Protein AF-A0A562ZN78-F1 (afdb_monomer_lite)

Organism: NCBI:txid2596921

pLDDT: mean 81.87, std 15.03, range [28.58, 97.88]

Structure (mmCIF, N/CA/C/O backbone):
data_AF-A0A562ZN78-F1
#
_entry.id   AF-A0A562ZN78-F1
#
loop_
_atom_site.group_PDB
_atom_site.id
_atom_site.type_symbol
_atom_site.label_atom_id
_atom_site.label_alt_id
_atom_site.label_comp_id
_atom_site.label_asym_id
_atom_site.label_entity_id
_atom_site.label_seq_id
_atom_site.pdbx_PDB_ins_code
_atom_site.Cartn_x
_atom_site.Cartn_y
_atom_site.Cartn_z
_atom_site.occupancy
_atom_site.B_iso_or_equiv
_atom_site.auth_seq_id
_atom_site.auth_comp_id
_atom_site.auth_asym_id
_atom_site.auth_atom_id
_atom_site.pdbx_PDB_model_num
ATOM 1 N N . MET A 1 1 ? 12.767 26.420 3.861 1.00 33.22 1 MET A N 1
ATOM 2 C CA . MET A 1 1 ? 11.725 26.617 4.893 1.00 33.22 1 MET A CA 1
ATOM 3 C C . MET A 1 1 ? 11.850 25.480 5.893 1.00 33.22 1 MET A C 1
ATOM 5 O O . MET A 1 1 ? 11.734 24.337 5.480 1.00 33.22 1 MET A O 1
ATOM 9 N N . LYS A 1 2 ? 12.195 25.764 7.155 1.00 28.58 2 LYS A N 1
ATOM 10 C CA . LYS A 1 2 ? 12.274 24.744 8.213 1.00 28.58 2 LYS A CA 1
ATOM 11 C C . LYS A 1 2 ? 10.850 24.448 8.683 1.00 28.58 2 LYS A C 1
ATOM 13 O O . LYS A 1 2 ? 10.239 25.317 9.297 1.00 28.58 2 LYS A O 1
ATOM 18 N N . ALA A 1 3 ? 10.321 23.274 8.352 1.00 31.14 3 ALA A N 1
ATOM 19 C CA . ALA A 1 3 ? 9.079 22.794 8.938 1.00 31.14 3 ALA A CA 1
ATOM 20 C C . ALA A 1 3 ? 9.343 22.452 10.412 1.00 31.14 3 ALA A C 1
ATOM 22 O O . ALA A 1 3 ? 10.217 21.652 10.743 1.00 31.14 3 ALA A O 1
ATOM 23 N N . THR A 1 4 ? 8.631 23.125 11.306 1.00 34.72 4 THR A N 1
ATOM 24 C CA . THR A 1 4 ? 8.555 22.814 12.731 1.00 34.72 4 THR A CA 1
ATOM 25 C C . THR A 1 4 ? 7.825 21.480 12.890 1.00 34.72 4 THR A C 1
ATOM 27 O O . THR A 1 4 ? 6.599 21.439 12.931 1.00 34.72 4 THR A O 1
ATOM 30 N N . HIS A 1 5 ? 8.573 20.376 12.934 1.00 39.41 5 HIS A N 1
ATOM 31 C CA . HIS A 1 5 ? 8.016 19.046 13.166 1.00 39.41 5 HIS A CA 1
ATOM 32 C C . HIS A 1 5 ? 7.683 18.877 14.649 1.00 39.41 5 HIS A C 1
ATOM 34 O O . HIS A 1 5 ? 8.562 18.754 15.504 1.00 39.41 5 HIS A O 1
ATOM 40 N N . ALA A 1 6 ? 6.389 18.911 14.958 1.00 39.94 6 ALA A N 1
ATOM 41 C CA . ALA A 1 6 ? 5.881 18.538 16.264 1.00 39.94 6 ALA A CA 1
ATOM 42 C C . ALA A 1 6 ? 6.095 17.030 16.450 1.00 39.94 6 ALA A C 1
ATOM 44 O O . ALA A 1 6 ? 5.431 16.219 15.808 1.00 39.94 6 ALA A O 1
ATOM 45 N N . HIS A 1 7 ? 7.025 16.656 17.329 1.00 40.06 7 HIS A N 1
ATOM 46 C CA . HIS A 1 7 ? 7.072 15.312 17.892 1.00 40.06 7 HIS A CA 1
ATOM 47 C C . HIS A 1 7 ? 5.697 15.020 18.505 1.00 40.06 7 HIS A C 1
ATOM 49 O O . HIS A 1 7 ? 5.319 15.617 19.519 1.00 40.06 7 HIS A O 1
ATOM 55 N N . VAL A 1 8 ? 4.935 14.131 17.874 1.00 48.31 8 VAL A N 1
ATOM 56 C CA . VAL A 1 8 ? 3.699 13.591 18.432 1.00 48.31 8 VAL A CA 1
ATOM 57 C C . VAL A 1 8 ? 4.118 12.742 19.633 1.00 48.31 8 VAL A C 1
ATOM 59 O O . VAL A 1 8 ? 4.537 11.601 19.491 1.00 48.31 8 VAL A O 1
ATOM 62 N N . LYS A 1 9 ? 4.129 13.336 20.833 1.00 47.22 9 LYS A N 1
ATOM 63 C CA . LYS A 1 9 ? 4.449 12.610 22.068 1.00 47.22 9 LYS A CA 1
ATOM 64 C C . LYS A 1 9 ? 3.415 11.501 22.252 1.00 47.22 9 LYS A C 1
ATOM 66 O O . LYS A 1 9 ? 2.235 11.798 22.431 1.00 47.22 9 LYS A O 1
ATOM 71 N N . SER A 1 10 ? 3.872 10.250 22.231 1.00 47.06 10 SER A N 1
ATOM 72 C CA . SER A 1 10 ? 3.054 9.077 22.541 1.00 47.06 10 SER A CA 1
ATOM 73 C C . SER A 1 10 ? 2.314 9.271 23.869 1.00 47.06 10 SER A C 1
ATOM 75 O O . SER A 1 10 ? 2.922 9.593 24.896 1.00 47.06 10 SER A O 1
ATOM 77 N N . ILE A 1 11 ? 0.997 9.044 23.864 1.00 51.44 11 ILE A N 1
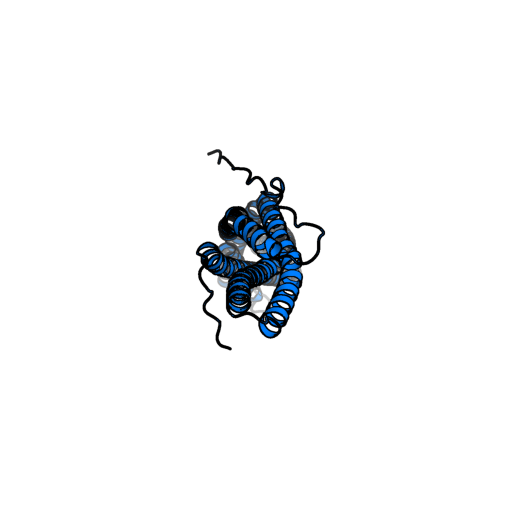ATOM 78 C CA . ILE A 1 11 ? 0.156 9.064 25.074 1.00 51.44 11 ILE A CA 1
ATOM 79 C C . ILE A 1 11 ? 0.471 7.879 26.007 1.00 51.44 11 ILE A C 1
ATOM 81 O O . ILE A 1 11 ? 0.010 7.866 27.146 1.00 51.44 11 ILE A O 1
ATOM 85 N N . SER A 1 12 ? 1.367 6.961 25.618 1.00 47.62 12 SER A N 1
ATOM 86 C CA . SER A 1 12 ? 1.853 5.860 26.472 1.00 47.62 12 SER A CA 1
ATOM 87 C C . SER A 1 12 ? 2.409 6.301 27.840 1.00 47.62 12 SER A C 1
ATOM 89 O O . SER A 1 12 ? 2.592 5.464 28.720 1.00 47.62 12 SER A O 1
ATOM 91 N N . ALA A 1 13 ? 2.661 7.599 28.057 1.00 45.09 13 ALA A N 1
ATOM 92 C CA . ALA A 1 13 ? 3.060 8.157 29.350 1.00 45.09 13 ALA A CA 1
ATOM 93 C C . ALA A 1 13 ? 1.898 8.417 30.341 1.00 45.09 13 ALA A C 1
ATOM 95 O O . ALA A 1 13 ? 2.158 8.611 31.528 1.00 45.09 13 ALA A O 1
ATOM 96 N N . VAL A 1 14 ? 0.630 8.426 29.905 1.00 54.75 14 VAL A N 1
ATOM 97 C CA . VAL A 1 14 ? -0.539 8.628 30.783 1.00 54.75 14 VAL A CA 1
ATOM 98 C C . VAL A 1 14 ? -1.224 7.284 31.012 1.00 54.75 14 VAL A C 1
ATOM 100 O O . VAL A 1 14 ? -1.846 6.738 30.105 1.00 54.75 14 VAL A O 1
ATOM 103 N N . ARG A 1 15 ? -1.106 6.735 32.227 1.00 58.50 15 ARG A N 1
ATOM 104 C CA . ARG A 1 15 ? -1.724 5.444 32.561 1.00 58.50 15 ARG A CA 1
ATOM 105 C C . ARG A 1 15 ? -3.258 5.544 32.560 1.00 58.50 15 ARG A C 1
ATOM 107 O O . ARG A 1 15 ? -3.790 6.504 33.127 1.00 58.50 15 ARG A O 1
ATOM 114 N N . PRO A 1 16 ? -3.969 4.558 31.982 1.00 63.31 16 PRO A N 1
ATOM 115 C CA . PRO A 1 16 ? -5.405 4.425 32.185 1.00 63.31 16 PRO A CA 1
ATOM 116 C C . PRO A 1 16 ? -5.706 4.147 33.668 1.00 63.31 16 PRO A C 1
ATOM 118 O O . PRO A 1 16 ? -4.843 3.620 34.376 1.00 63.31 16 PRO A O 1
ATOM 121 N N . PRO A 1 17 ? -6.921 4.464 34.149 1.00 70.25 17 PRO A N 1
ATOM 122 C CA . PRO A 1 17 ? -7.339 4.085 35.495 1.00 70.25 17 PRO A CA 1
ATOM 123 C C . PRO A 1 17 ? -7.247 2.558 35.693 1.00 70.25 17 PRO A C 1
ATOM 125 O O . PRO A 1 17 ? -7.672 1.774 34.833 1.00 70.25 17 PRO A O 1
ATOM 128 N N . GLU A 1 18 ? -6.646 2.146 36.812 1.00 63.56 18 GLU A N 1
ATOM 129 C CA . GLU A 1 18 ? -6.451 0.740 37.188 1.00 63.56 18 GLU A CA 1
ATOM 130 C C . GLU A 1 18 ? -7.780 0.110 37.637 1.00 63.56 18 GLU A C 1
ATOM 132 O O . GLU A 1 18 ? -8.596 0.764 38.287 1.00 63.56 18 GLU A O 1
ATOM 137 N N . LEU A 1 19 ? -8.003 -1.155 37.266 1.00 56.16 19 LEU A N 1
ATOM 138 C CA . LEU A 1 19 ? -9.159 -1.934 37.722 1.00 56.16 19 LEU A CA 1
ATOM 139 C C . LEU A 1 19 ? -8.839 -2.573 39.088 1.00 56.16 19 LEU A C 1
ATOM 141 O O . LEU A 1 19 ? -7.714 -3.042 39.280 1.00 56.16 19 LEU A O 1
ATOM 145 N N . PRO A 1 20 ? -9.789 -2.630 40.036 1.00 48.38 20 PRO A N 1
ATOM 146 C CA . PRO A 1 20 ? -9.585 -3.280 41.322 1.00 48.38 20 PRO A CA 1
ATOM 147 C C . PRO A 1 20 ? -9.496 -4.803 41.167 1.00 48.38 20 PRO A C 1
ATOM 149 O O . PRO A 1 20 ? -10.229 -5.418 40.399 1.00 48.38 20 PRO A O 1
ATOM 152 N N . ALA A 1 21 ? -8.639 -5.435 41.969 1.00 47.91 21 ALA A N 1
ATOM 153 C CA . ALA A 1 21 ? -8.444 -6.889 41.997 1.00 47.91 21 ALA A CA 1
ATOM 154 C C . ALA A 1 21 ? -9.530 -7.652 42.804 1.00 47.91 21 ALA A C 1
ATOM 156 O O . ALA A 1 21 ? -9.230 -8.651 43.455 1.00 47.91 21 ALA A O 1
ATOM 157 N N . GLY A 1 22 ? -10.776 -7.161 42.826 1.00 50.19 22 GLY A N 1
ATOM 158 C CA . GLY A 1 22 ? -11.863 -7.654 43.689 1.00 50.19 22 GLY A CA 1
ATOM 159 C C . GLY A 1 22 ? -13.030 -8.323 42.940 1.00 50.19 22 GLY A C 1
ATOM 160 O O . GLY A 1 22 ? -13.053 -8.313 41.712 1.00 50.19 22 GLY A O 1
ATOM 161 N N . PRO A 1 23 ? -14.012 -8.912 43.658 1.00 53.22 23 PRO A N 1
ATOM 162 C CA . PRO A 1 23 ? -15.187 -9.539 43.042 1.00 53.22 23 PRO A CA 1
ATOM 163 C C . PRO A 1 23 ? -16.015 -8.532 42.228 1.00 53.22 23 PRO A C 1
ATOM 165 O O . PRO A 1 23 ? -16.083 -7.353 42.583 1.00 53.22 23 PRO A O 1
ATOM 168 N N . LEU A 1 24 ? -16.679 -9.013 41.167 1.00 60.50 24 LEU A N 1
ATOM 169 C CA . LEU A 1 24 ? -17.531 -8.211 40.284 1.00 60.50 24 LEU A CA 1
ATOM 170 C C . LEU A 1 24 ? -18.595 -7.464 41.101 1.00 60.50 24 LEU A C 1
ATOM 172 O O . LEU A 1 24 ? -19.497 -8.043 41.710 1.00 60.50 24 LEU A O 1
ATOM 176 N N . SER A 1 25 ? -18.437 -6.147 41.154 1.00 66.75 25 SER A N 1
ATOM 177 C CA . SER A 1 25 ? -19.198 -5.236 42.003 1.00 66.75 25 SER A CA 1
ATOM 178 C C . SER A 1 25 ? -19.949 -4.229 41.123 1.00 66.75 25 SER A C 1
ATOM 180 O O . SER A 1 25 ? -19.493 -3.928 40.021 1.00 66.75 25 SER A O 1
ATOM 182 N N . PRO A 1 26 ? -21.068 -3.637 41.578 1.00 67.75 26 PRO A N 1
ATOM 183 C CA . PRO A 1 26 ? -21.709 -2.512 40.889 1.00 67.75 26 PRO A CA 1
ATOM 184 C C . PRO A 1 26 ? -20.754 -1.346 40.570 1.00 67.75 26 PRO A C 1
ATOM 186 O O . PRO A 1 26 ? -20.993 -0.608 39.614 1.00 67.75 26 PRO A O 1
ATOM 189 N N . SER A 1 27 ? -19.657 -1.197 41.329 1.00 78.69 27 SER A N 1
ATOM 190 C CA . SER A 1 27 ? -18.591 -0.224 41.051 1.00 78.69 27 SER A CA 1
ATOM 191 C C . SER A 1 27 ? -17.844 -0.513 39.747 1.00 78.69 27 SER A C 1
ATOM 193 O O . SER A 1 27 ? -17.427 0.427 39.074 1.00 78.69 27 SER A O 1
ATOM 195 N N . PHE A 1 28 ? -17.767 -1.781 39.325 1.00 80.25 28 PHE A N 1
ATOM 196 C CA . PHE A 1 28 ? -17.100 -2.189 38.090 1.00 80.25 28 PHE A CA 1
ATOM 197 C C . PHE A 1 28 ? -17.723 -1.527 36.856 1.00 80.25 28 PHE A C 1
ATOM 199 O O . PHE A 1 28 ? -17.000 -1.104 35.961 1.00 80.25 28 PHE A O 1
ATOM 206 N N . VAL A 1 29 ? -19.055 -1.364 36.807 1.00 82.44 29 VAL A N 1
ATOM 207 C CA . VAL A 1 29 ? -19.723 -0.675 35.681 1.00 82.44 29 VAL A CA 1
ATOM 208 C C . VAL A 1 29 ? -19.261 0.779 35.585 1.00 82.44 29 VAL A C 1
ATOM 210 O O . VAL A 1 29 ? -18.997 1.270 34.489 1.00 82.44 29 VAL A O 1
ATOM 213 N N . LEU A 1 30 ? -19.132 1.461 36.727 1.00 83.25 30 LEU A N 1
ATOM 214 C CA . LEU A 1 30 ? -18.683 2.853 36.789 1.00 83.25 30 LEU A CA 1
ATOM 215 C C . LEU A 1 30 ? -17.205 2.984 36.408 1.00 83.25 30 LEU A C 1
ATOM 217 O O . LEU A 1 30 ? -16.834 3.905 35.684 1.00 83.25 30 LEU A O 1
ATOM 221 N N . GLU A 1 31 ? -16.367 2.051 36.849 1.00 84.00 31 GLU A N 1
ATOM 222 C CA . GLU A 1 31 ? -14.935 2.015 36.538 1.00 84.00 31 GLU A CA 1
ATOM 223 C C . GLU A 1 31 ? -14.681 1.673 35.063 1.00 84.00 31 GLU A C 1
ATOM 225 O O . GLU A 1 31 ? -13.904 2.359 34.394 1.00 84.00 31 GLU A O 1
ATOM 230 N N . ALA A 1 32 ? -15.393 0.684 34.514 1.00 84.69 32 ALA A N 1
ATOM 231 C CA . ALA A 1 32 ? -15.370 0.357 33.090 1.00 84.69 32 ALA A CA 1
ATOM 232 C C . ALA A 1 32 ? -15.838 1.551 32.246 1.00 84.69 32 ALA A C 1
ATOM 234 O O . ALA A 1 32 ? -15.204 1.899 31.248 1.00 84.69 32 ALA A O 1
ATOM 235 N N . GLN A 1 33 ? -16.897 2.244 32.677 1.00 86.69 33 GLN A N 1
ATOM 236 C CA . GLN A 1 33 ? -17.364 3.473 32.041 1.00 86.69 33 GLN A CA 1
ATOM 237 C C . GLN A 1 33 ? -16.322 4.602 32.119 1.00 86.69 33 GLN A C 1
ATOM 239 O O . GLN A 1 33 ? -16.117 5.306 31.125 1.00 86.69 33 GLN A O 1
ATOM 244 N N . ALA A 1 34 ? -15.639 4.781 33.253 1.00 85.25 34 ALA A N 1
ATOM 245 C CA . ALA A 1 34 ? -14.576 5.775 33.409 1.00 85.25 34 ALA A CA 1
ATOM 246 C C . ALA A 1 34 ? -13.379 5.469 32.498 1.00 85.25 34 ALA A C 1
ATOM 248 O O . ALA A 1 34 ? -12.856 6.368 31.834 1.00 85.25 34 ALA A O 1
ATOM 249 N N . ARG A 1 35 ? -12.987 4.194 32.402 1.00 85.44 35 ARG A N 1
ATOM 250 C CA . ARG A 1 35 ? -11.910 3.745 31.518 1.00 85.44 35 ARG A CA 1
ATOM 251 C C . ARG A 1 35 ? -12.266 3.934 30.048 1.00 85.44 35 ARG A C 1
ATOM 253 O O . ARG A 1 35 ? -11.473 4.526 29.323 1.00 85.44 35 ARG A O 1
ATOM 260 N N . LEU A 1 36 ? -13.470 3.546 29.627 1.00 85.50 36 LEU A N 1
ATOM 261 C CA . LEU A 1 36 ? -13.972 3.834 28.280 1.00 85.50 36 LEU A CA 1
ATOM 262 C C . LEU A 1 36 ? -13.977 5.332 27.980 1.00 85.50 36 LEU A C 1
ATOM 264 O O . LEU A 1 36 ? -13.505 5.746 26.929 1.00 85.50 36 LEU A O 1
ATOM 268 N N . SER A 1 37 ? -14.449 6.155 28.918 1.00 86.50 37 SER A N 1
ATOM 269 C CA . SER A 1 37 ? -14.470 7.613 28.750 1.00 86.50 37 SER A CA 1
ATOM 270 C C . SER A 1 37 ? -13.060 8.178 28.567 1.00 86.50 37 SER A C 1
ATOM 272 O O . SER A 1 37 ? -12.852 9.060 27.737 1.00 86.50 37 SER A O 1
ATOM 274 N N . TRP A 1 38 ? -12.074 7.642 29.293 1.00 87.44 38 TRP A N 1
ATOM 275 C CA . TRP A 1 38 ? -10.669 8.001 29.111 1.00 87.44 38 TRP A CA 1
ATOM 276 C C . TRP A 1 38 ? -10.139 7.583 27.731 1.00 87.44 38 TRP A C 1
ATOM 278 O O . TRP A 1 38 ? -9.532 8.409 27.047 1.00 87.44 38 TRP A O 1
ATOM 288 N N . MET A 1 39 ? -10.416 6.351 27.283 1.00 86.44 39 MET A N 1
ATOM 289 C CA . MET A 1 39 ? -10.017 5.873 25.951 1.00 86.44 39 MET A CA 1
ATOM 290 C C . MET A 1 39 ? -10.618 6.760 24.850 1.00 86.44 39 MET A C 1
ATOM 292 O O . MET A 1 39 ? -9.897 7.235 23.973 1.00 86.44 39 MET A O 1
ATOM 296 N N . THR A 1 40 ? -11.915 7.070 24.937 1.00 84.88 40 THR A N 1
ATOM 297 C CA . THR A 1 40 ? -12.616 7.947 23.988 1.00 84.88 40 THR A CA 1
ATOM 298 C C . THR A 1 40 ? -12.074 9.377 24.004 1.00 84.88 40 THR A C 1
ATOM 300 O O . THR A 1 40 ? -11.949 9.990 22.950 1.00 84.88 40 THR A O 1
ATOM 303 N N . ALA A 1 41 ? -11.719 9.918 25.173 1.00 84.19 41 ALA A N 1
ATOM 304 C CA . ALA A 1 41 ? -11.260 11.302 25.297 1.00 84.19 41 ALA A CA 1
ATOM 305 C C . ALA A 1 41 ? -9.769 11.505 24.983 1.00 84.19 41 ALA A C 1
ATOM 307 O O . ALA A 1 41 ? -9.361 12.627 24.675 1.00 84.19 41 ALA A O 1
ATOM 308 N N . LYS A 1 42 ? -8.934 10.467 25.123 1.00 85.12 42 LYS A N 1
ATOM 309 C CA . LYS A 1 42 ? -7.469 10.575 24.999 1.00 85.12 42 LYS A CA 1
ATOM 310 C C . LYS A 1 42 ? -6.900 9.720 23.876 1.00 85.12 42 LYS A C 1
ATOM 312 O O . LYS A 1 42 ? -6.172 10.252 23.044 1.00 85.12 42 LYS A O 1
ATOM 317 N N . GLN A 1 43 ? -7.246 8.437 23.825 1.00 84.50 43 GLN A N 1
ATOM 318 C CA . GLN A 1 43 ? -6.663 7.502 22.859 1.00 84.50 43 GLN A CA 1
ATOM 319 C C . GLN A 1 43 ? -7.259 7.651 21.462 1.00 84.50 43 GLN A C 1
ATOM 321 O O . GLN A 1 43 ? -6.513 7.744 20.494 1.00 84.50 43 GLN A O 1
ATOM 326 N N . LEU A 1 44 ? -8.589 7.733 21.334 1.00 87.44 44 LEU A N 1
ATOM 327 C CA . LEU A 1 44 ? -9.225 7.844 20.014 1.00 87.44 44 LEU A CA 1
ATOM 328 C C . LEU A 1 44 ? -8.817 9.109 19.238 1.00 87.44 44 LEU A C 1
ATOM 330 O O . LEU A 1 44 ? -8.511 8.983 18.051 1.00 87.44 44 LEU A O 1
ATOM 334 N N . PRO A 1 45 ? -8.729 10.305 19.856 1.00 88.81 45 PRO A N 1
ATOM 335 C CA . PRO A 1 45 ? -8.247 11.496 19.160 1.00 88.81 45 PRO A CA 1
ATOM 336 C C . PRO A 1 45 ? -6.786 11.368 18.721 1.00 88.81 45 PRO A C 1
ATOM 338 O O . PRO A 1 45 ? -6.425 11.824 17.641 1.00 88.81 45 PRO A O 1
ATOM 341 N N . HIS A 1 46 ? -5.944 10.723 19.528 1.00 88.88 46 HIS A N 1
ATOM 342 C CA . HIS A 1 46 ? -4.550 10.476 19.168 1.00 88.88 46 HIS A CA 1
ATOM 343 C C . HIS A 1 46 ? -4.426 9.493 18.004 1.00 88.88 46 HIS A C 1
ATOM 345 O O . HIS A 1 46 ? -3.686 9.738 17.055 1.00 88.88 46 HIS A O 1
ATOM 351 N N . LEU A 1 47 ? -5.218 8.422 18.026 1.00 89.44 47 LEU A N 1
ATOM 352 C CA . LEU A 1 47 ? -5.295 7.459 16.936 1.00 89.44 47 LEU A CA 1
ATOM 353 C C . LEU A 1 47 ? -5.789 8.114 15.634 1.00 89.44 47 LEU A C 1
ATOM 355 O O . LEU A 1 47 ? -5.267 7.815 14.561 1.00 89.44 47 LEU A O 1
ATOM 359 N N . ALA A 1 48 ? -6.733 9.058 15.726 1.00 89.75 48 ALA A N 1
ATOM 360 C CA . ALA A 1 48 ? -7.179 9.865 14.591 1.00 89.75 48 ALA A CA 1
ATOM 361 C C . ALA A 1 48 ? -6.058 10.758 14.029 1.00 89.75 48 ALA A C 1
ATOM 363 O O . ALA A 1 48 ? -5.887 10.811 12.812 1.00 89.75 48 ALA A O 1
ATOM 364 N N . GLN A 1 49 ? -5.257 11.389 14.894 1.00 90.94 49 GLN A N 1
ATOM 365 C CA . GLN A 1 49 ? -4.091 12.182 14.479 1.00 90.94 49 GLN A CA 1
ATOM 366 C C . GLN A 1 49 ? -3.029 11.323 13.781 1.00 90.94 49 GLN A C 1
ATOM 368 O O . GLN A 1 49 ? -2.513 11.710 12.734 1.00 90.94 49 GLN A O 1
ATOM 373 N N . LEU A 1 50 ? -2.716 10.145 14.331 1.00 90.62 50 LEU A N 1
ATOM 374 C CA . LEU A 1 50 ? -1.756 9.212 13.731 1.00 90.62 50 LEU A CA 1
ATOM 375 C C . LEU A 1 50 ? -2.240 8.716 12.361 1.00 90.62 50 LEU A C 1
ATOM 377 O O . LEU A 1 50 ? -1.461 8.689 11.409 1.00 90.62 50 LEU A O 1
ATOM 381 N N . ARG A 1 51 ? -3.536 8.404 12.230 1.00 91.62 51 ARG A N 1
ATOM 382 C CA . ARG A 1 51 ? -4.175 8.062 10.950 1.00 91.62 51 ARG A CA 1
ATOM 383 C C . ARG A 1 51 ? -4.026 9.189 9.923 1.00 91.62 51 ARG A C 1
ATOM 385 O O . ARG A 1 51 ? -3.606 8.925 8.803 1.00 91.62 51 ARG A O 1
ATOM 392 N N . GLU A 1 52 ? -4.339 10.431 10.289 1.00 89.88 52 GLU A N 1
ATOM 393 C CA . GLU A 1 52 ? -4.207 11.588 9.386 1.00 89.88 52 GLU A CA 1
ATOM 394 C C . GLU A 1 52 ? -2.759 11.814 8.947 1.00 89.88 52 GLU A C 1
ATOM 396 O O . GLU A 1 52 ? -2.495 12.048 7.767 1.00 89.88 52 GLU A O 1
ATOM 401 N N . ALA A 1 53 ? -1.809 11.682 9.875 1.00 88.00 53 ALA A N 1
ATOM 402 C CA . ALA A 1 53 ? -0.390 11.761 9.560 1.00 88.00 53 ALA A CA 1
ATOM 403 C C . ALA A 1 53 ? 0.040 10.651 8.581 1.00 88.00 53 ALA A C 1
ATOM 405 O O . ALA A 1 53 ? 0.796 10.915 7.643 1.00 88.00 53 ALA A O 1
ATOM 406 N N . MET A 1 54 ? -0.467 9.422 8.748 1.00 86.12 54 MET A N 1
ATOM 407 C CA . MET A 1 54 ? -0.240 8.329 7.798 1.00 86.12 54 MET A CA 1
ATOM 408 C C . MET A 1 54 ? -0.854 8.613 6.422 1.00 86.12 54 MET A C 1
ATOM 410 O O . MET A 1 54 ? -0.186 8.396 5.413 1.00 86.12 54 MET A O 1
ATOM 414 N N . GLU A 1 55 ? -2.087 9.125 6.358 1.00 84.62 55 GLU A N 1
ATOM 415 C CA . GLU A 1 55 ? -2.753 9.476 5.094 1.00 84.62 55 GLU A CA 1
ATOM 416 C C . GLU A 1 55 ? -1.945 10.523 4.320 1.00 84.62 55 GLU A C 1
ATOM 418 O O . GLU A 1 55 ? -1.611 10.306 3.152 1.00 84.62 55 GLU A O 1
ATOM 423 N N . GLN A 1 56 ? -1.534 11.605 4.987 1.00 82.69 56 GLN A N 1
ATOM 424 C CA . GLN A 1 56 ? -0.714 12.661 4.384 1.00 82.69 56 GLN A CA 1
ATOM 425 C C . GLN A 1 56 ? 0.616 12.125 3.842 1.00 82.69 56 GLN A C 1
ATOM 427 O O . GLN A 1 56 ? 1.037 12.489 2.743 1.00 82.69 56 GLN A O 1
ATOM 432 N N . ARG A 1 57 ? 1.269 11.227 4.587 1.00 77.75 57 ARG A N 1
ATOM 433 C CA . ARG A 1 57 ? 2.556 10.637 4.190 1.00 77.75 57 ARG A CA 1
ATOM 434 C C . ARG A 1 57 ? 2.416 9.615 3.068 1.00 77.75 57 ARG A C 1
ATOM 436 O O . ARG A 1 57 ? 3.277 9.565 2.196 1.00 77.75 57 ARG A O 1
ATOM 443 N N . SER A 1 58 ? 1.319 8.861 3.037 1.00 72.38 58 SER A N 1
ATOM 444 C CA . SER A 1 58 ? 1.020 7.932 1.941 1.00 72.38 58 SER A CA 1
ATOM 445 C C . SER A 1 58 ? 0.764 8.659 0.614 1.00 72.38 58 SER A C 1
ATOM 447 O O . SER A 1 58 ? 1.206 8.194 -0.434 1.00 72.38 58 SER A O 1
ATOM 449 N N . ALA A 1 59 ? 0.142 9.844 0.653 1.00 66.50 59 ALA A N 1
ATOM 450 C CA . ALA A 1 59 ? -0.149 10.652 -0.533 1.00 66.50 59 ALA A CA 1
ATOM 451 C C . ALA A 1 59 ? 1.106 11.258 -1.194 1.00 66.50 59 ALA A C 1
ATOM 453 O O . ALA A 1 59 ? 1.079 11.615 -2.375 1.00 66.50 59 ALA A O 1
ATOM 454 N N . ALA A 1 60 ? 2.212 11.366 -0.451 1.00 65.50 60 ALA A N 1
ATOM 455 C CA . ALA A 1 60 ? 3.478 11.886 -0.963 1.00 65.50 60 ALA A CA 1
ATOM 456 C C . ALA A 1 60 ? 4.193 10.906 -1.915 1.00 65.50 60 ALA A C 1
ATOM 458 O O . ALA A 1 60 ? 5.088 11.309 -2.659 1.00 65.50 60 ALA A O 1
ATOM 459 N N . TRP A 1 61 ? 3.814 9.625 -1.919 1.00 66.06 61 TRP A N 1
ATOM 460 C CA . TRP A 1 61 ? 4.442 8.595 -2.746 1.00 66.06 61 TRP A CA 1
ATOM 461 C C . TRP A 1 61 ? 3.679 8.419 -4.066 1.00 66.06 61 TRP A C 1
ATOM 463 O O . TRP A 1 61 ? 2.868 7.510 -4.215 1.00 66.06 61 TRP A O 1
ATOM 473 N N . GLN A 1 62 ? 3.932 9.282 -5.053 1.00 68.25 62 GLN A N 1
ATOM 474 C CA . GLN A 1 62 ? 3.272 9.200 -6.364 1.00 68.25 62 GLN A CA 1
ATOM 475 C C . GLN A 1 62 ? 4.096 8.380 -7.369 1.00 68.25 62 GLN A C 1
ATOM 477 O O . GLN A 1 62 ? 4.954 8.911 -8.069 1.00 68.25 62 GLN A O 1
ATOM 482 N N . GLY A 1 63 ? 3.804 7.078 -7.468 1.00 83.81 63 GLY A N 1
ATOM 483 C CA . GLY A 1 63 ? 4.452 6.155 -8.417 1.00 83.81 63 GLY A CA 1
ATOM 484 C C . GLY A 1 63 ? 4.014 6.296 -9.885 1.00 83.81 63 GLY A C 1
ATOM 485 O O . GLY A 1 63 ? 4.670 5.751 -10.764 1.00 83.81 63 GLY A O 1
ATOM 486 N N . ALA A 1 64 ? 2.951 7.054 -10.178 1.00 88.81 64 ALA A N 1
ATOM 487 C CA . ALA A 1 64 ? 2.332 7.092 -11.510 1.00 88.81 64 ALA A CA 1
ATOM 488 C C . ALA A 1 64 ? 3.248 7.647 -12.617 1.00 88.81 64 ALA A C 1
ATOM 490 O O . ALA A 1 64 ? 3.203 7.195 -13.758 1.00 88.81 64 ALA A O 1
ATOM 491 N N . ALA A 1 65 ? 4.086 8.635 -12.293 1.00 91.00 65 ALA A N 1
ATOM 492 C CA . ALA A 1 65 ? 5.043 9.180 -13.255 1.00 91.00 65 ALA A CA 1
ATOM 493 C C . ALA A 1 65 ? 6.152 8.168 -13.587 1.00 91.00 65 ALA A C 1
ATOM 495 O O . ALA A 1 65 ? 6.525 8.034 -14.750 1.00 91.00 65 ALA A O 1
ATOM 496 N N . LEU A 1 66 ? 6.624 7.423 -12.581 1.00 93.94 66 LEU A N 1
ATOM 497 C CA . LEU A 1 66 ? 7.602 6.353 -12.760 1.00 93.94 66 LEU A CA 1
ATOM 498 C C . LEU A 1 66 ? 7.014 5.198 -13.579 1.00 93.94 66 LEU A C 1
ATOM 500 O O . LEU A 1 66 ? 7.643 4.753 -14.530 1.00 93.94 66 LEU A O 1
ATOM 504 N N . GLU A 1 67 ? 5.800 4.752 -13.252 1.00 95.19 67 GLU A N 1
ATOM 505 C CA . GLU A 1 67 ? 5.076 3.717 -14.002 1.00 95.19 67 GLU A CA 1
ATOM 506 C C . GLU A 1 67 ? 4.932 4.088 -15.486 1.00 95.19 67 GLU A C 1
ATOM 508 O O . GLU A 1 67 ? 5.216 3.272 -16.367 1.00 95.19 67 GLU A O 1
ATOM 513 N N . ARG A 1 68 ? 4.555 5.343 -15.773 1.00 95.75 68 ARG A N 1
ATOM 514 C CA . ARG A 1 68 ? 4.472 5.858 -17.144 1.00 95.75 68 ARG A CA 1
ATOM 515 C C . ARG A 1 68 ? 5.835 5.848 -17.832 1.00 95.75 68 ARG A C 1
ATOM 517 O O . ARG A 1 68 ? 5.935 5.303 -18.923 1.00 95.75 68 ARG A O 1
ATOM 524 N N . ALA A 1 69 ? 6.876 6.381 -17.191 1.00 96.44 69 ALA A N 1
ATOM 525 C CA . ALA A 1 69 ? 8.221 6.405 -17.766 1.00 96.44 69 ALA A CA 1
ATOM 526 C C . ALA A 1 69 ? 8.744 4.992 -18.084 1.00 96.44 69 ALA A C 1
ATOM 528 O O . ALA A 1 69 ? 9.279 4.761 -19.167 1.00 96.44 69 ALA A O 1
ATOM 529 N N . LEU A 1 70 ? 8.528 4.029 -17.180 1.00 97.50 70 LEU A N 1
ATOM 530 C CA . LEU A 1 70 ? 8.881 2.623 -17.391 1.00 97.50 70 LEU A CA 1
ATOM 531 C C . LEU A 1 70 ? 8.107 2.002 -18.562 1.00 97.50 70 LEU A C 1
ATOM 533 O O . LEU A 1 70 ? 8.697 1.303 -19.385 1.00 97.50 70 LEU A O 1
ATOM 537 N N . SER A 1 71 ? 6.803 2.272 -18.654 1.00 97.75 71 SER A N 1
ATOM 538 C CA . SER A 1 71 ? 5.937 1.756 -19.723 1.00 97.75 71 SER A CA 1
ATOM 539 C C . SER A 1 71 ? 6.315 2.325 -21.090 1.00 97.75 71 SER A C 1
ATOM 541 O O . SER A 1 71 ? 6.451 1.573 -22.057 1.00 97.75 71 SER A O 1
ATOM 543 N N . ASP A 1 72 ? 6.552 3.636 -21.162 1.00 97.62 72 ASP A N 1
ATOM 544 C CA . ASP A 1 72 ? 6.996 4.322 -22.376 1.00 97.62 72 ASP A CA 1
ATOM 545 C C . ASP A 1 72 ? 8.361 3.786 -22.827 1.00 97.62 72 ASP A C 1
ATOM 547 O O . ASP A 1 72 ? 8.582 3.526 -24.012 1.00 97.62 72 ASP A O 1
ATOM 551 N N . HIS A 1 73 ? 9.267 3.536 -21.878 1.00 97.38 73 HIS A N 1
ATOM 552 C CA . HIS A 1 73 ? 10.566 2.950 -22.172 1.00 97.38 73 HIS A CA 1
ATOM 553 C C . HIS A 1 73 ? 10.459 1.505 -22.670 1.00 97.38 73 HIS A C 1
ATOM 555 O O . HIS A 1 73 ? 11.093 1.152 -23.668 1.00 97.38 73 HIS A O 1
ATOM 561 N N . LEU A 1 74 ? 9.617 0.677 -22.049 1.00 97.88 74 LEU A N 1
ATOM 562 C CA . LEU A 1 74 ? 9.371 -0.688 -22.511 1.00 97.88 74 LEU A CA 1
ATOM 563 C C . LEU A 1 74 ? 8.824 -0.698 -23.945 1.00 97.88 74 LEU A C 1
ATOM 565 O O . LEU A 1 74 ? 9.289 -1.484 -24.775 1.00 97.88 74 LEU A O 1
ATOM 569 N N . ALA A 1 75 ? 7.887 0.203 -24.253 1.00 97.44 75 ALA A N 1
ATOM 570 C CA . ALA A 1 75 ? 7.330 0.363 -25.591 1.00 97.44 75 ALA A CA 1
ATOM 571 C C . ALA A 1 75 ? 8.395 0.811 -26.607 1.00 97.44 75 ALA A C 1
ATOM 573 O O . ALA A 1 75 ? 8.496 0.222 -27.685 1.00 97.44 75 ALA A O 1
ATOM 574 N N . ALA A 1 76 ? 9.234 1.790 -26.255 1.00 96.25 76 ALA A N 1
ATOM 575 C CA . ALA A 1 76 ? 10.323 2.263 -27.110 1.00 96.25 76 ALA A CA 1
ATOM 576 C C . ALA A 1 76 ? 11.335 1.150 -27.430 1.00 96.25 76 ALA A C 1
ATOM 578 O O . ALA A 1 76 ? 11.719 0.967 -28.585 1.00 96.25 76 ALA A O 1
ATOM 579 N N . VAL A 1 77 ? 11.725 0.358 -26.428 1.00 95.56 77 VAL A N 1
ATOM 580 C CA . VAL A 1 77 ? 12.642 -0.777 -26.605 1.00 95.56 77 VAL A CA 1
ATOM 581 C C . VAL A 1 77 ? 11.994 -1.892 -27.435 1.00 95.56 77 VAL A C 1
ATOM 583 O O . VAL A 1 77 ? 12.654 -2.495 -28.284 1.00 95.56 77 VAL A O 1
ATOM 586 N N . ALA A 1 78 ? 10.698 -2.157 -27.243 1.00 94.12 78 ALA A N 1
ATOM 587 C CA . ALA A 1 78 ? 9.952 -3.129 -28.042 1.00 94.12 78 ALA A CA 1
ATOM 588 C C . ALA A 1 78 ? 9.825 -2.713 -29.518 1.00 94.12 78 ALA A C 1
ATOM 590 O O . ALA A 1 78 ? 9.831 -3.575 -30.400 1.00 94.12 78 ALA A O 1
ATOM 591 N N . ALA A 1 79 ? 9.754 -1.408 -29.779 1.00 94.25 79 ALA A N 1
ATOM 592 C CA . ALA A 1 79 ? 9.647 -0.833 -31.113 1.00 94.25 79 ALA A CA 1
ATOM 593 C C . ALA A 1 79 ? 10.971 -0.814 -31.898 1.00 94.25 79 ALA A C 1
ATOM 595 O O . ALA A 1 79 ? 10.950 -0.471 -33.079 1.00 94.25 79 ALA A O 1
ATOM 596 N N . LEU A 1 80 ? 12.108 -1.181 -31.288 1.00 92.62 80 LEU A N 1
ATOM 597 C CA . LEU A 1 80 ? 13.383 -1.293 -32.001 1.00 92.62 80 LEU A CA 1
ATOM 598 C C . LEU A 1 80 ? 13.298 -2.360 -33.097 1.00 92.62 80 LEU A C 1
ATOM 600 O O . LEU A 1 80 ? 13.011 -3.530 -32.831 1.00 92.62 80 LEU A O 1
ATOM 604 N N . ARG A 1 81 ? 13.616 -1.969 -34.327 1.00 90.06 81 ARG A N 1
ATOM 605 C CA . ARG A 1 81 ? 13.567 -2.832 -35.510 1.00 90.06 81 ARG A CA 1
ATOM 606 C C . ARG A 1 81 ? 14.972 -3.122 -36.016 1.00 90.06 81 ARG A C 1
ATOM 608 O O . ARG A 1 81 ? 15.461 -2.468 -36.932 1.00 90.06 81 ARG A O 1
ATOM 615 N N . PHE A 1 82 ? 15.633 -4.101 -35.399 1.00 86.69 82 PHE A N 1
ATOM 616 C CA . PHE A 1 82 ? 16.983 -4.524 -35.795 1.00 86.69 82 PHE A CA 1
ATOM 617 C C . PHE A 1 82 ? 17.028 -5.071 -37.226 1.00 86.69 82 PHE A C 1
ATOM 619 O O . PHE A 1 82 ? 18.070 -5.011 -37.866 1.00 86.69 82 PHE A O 1
ATOM 626 N N . GLU A 1 83 ? 15.905 -5.558 -37.759 1.00 84.06 83 GLU A N 1
ATOM 627 C CA . GLU A 1 83 ? 15.805 -6.013 -39.144 1.00 8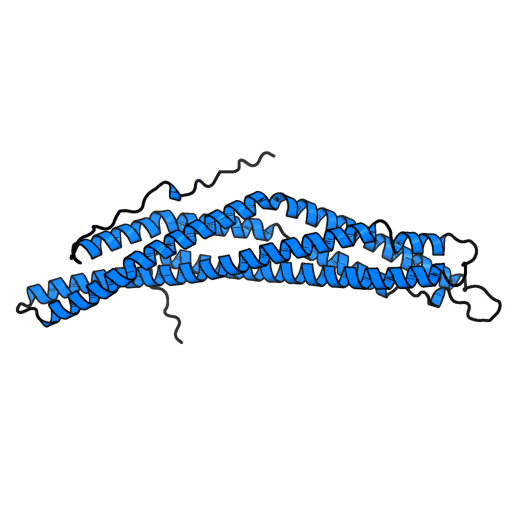4.06 83 GLU A CA 1
ATOM 628 C C . GLU A 1 83 ? 16.037 -4.900 -40.177 1.00 84.06 83 GLU A C 1
ATOM 630 O O . GLU A 1 83 ? 16.412 -5.201 -41.305 1.00 84.06 83 GLU A O 1
ATOM 635 N N . LEU A 1 84 ? 15.881 -3.626 -39.792 1.00 82.06 84 LEU A N 1
ATOM 636 C CA . LEU A 1 84 ? 16.214 -2.476 -40.644 1.00 82.06 84 LEU A CA 1
ATOM 637 C C . LEU A 1 84 ? 17.715 -2.375 -40.941 1.00 82.06 84 LEU A C 1
ATOM 639 O O . LEU A 1 84 ? 18.115 -1.716 -41.893 1.00 82.06 84 LEU A O 1
ATOM 643 N N . LEU A 1 85 ? 18.540 -3.035 -40.129 1.00 78.00 85 LEU A N 1
ATOM 644 C CA . LEU A 1 85 ? 19.993 -3.066 -40.264 1.00 78.00 85 LEU A CA 1
ATOM 645 C C . LEU A 1 85 ? 20.481 -4.292 -41.047 1.00 78.00 85 LEU A C 1
ATOM 647 O O . LEU A 1 85 ? 21.684 -4.519 -41.163 1.00 78.00 85 LEU A O 1
ATOM 651 N N . ILE A 1 86 ? 19.559 -5.113 -41.559 1.00 75.25 86 ILE A N 1
ATOM 652 C CA . ILE A 1 86 ? 19.875 -6.307 -42.337 1.00 75.25 86 ILE A CA 1
ATOM 653 C C . ILE A 1 86 ? 19.747 -5.980 -43.825 1.00 75.25 86 ILE A C 1
ATOM 655 O O . ILE A 1 86 ? 18.712 -5.521 -44.303 1.00 75.25 86 ILE A O 1
ATOM 659 N N . SER A 1 87 ? 20.805 -6.272 -44.572 1.00 66.06 87 SER A N 1
ATOM 660 C CA . SER A 1 87 ? 20.867 -6.124 -46.021 1.00 66.06 87 SER A CA 1
ATOM 661 C C . SER A 1 87 ? 19.779 -6.919 -46.760 1.00 66.06 87 SER A C 1
ATOM 663 O O . SER A 1 87 ? 19.712 -8.141 -46.601 1.00 66.06 87 SER A O 1
ATOM 665 N N . PRO A 1 88 ? 18.996 -6.299 -47.666 1.00 58.03 88 PRO A N 1
ATOM 666 C CA . PRO A 1 88 ? 17.992 -7.004 -48.470 1.00 58.03 88 PRO A CA 1
ATOM 667 C C . PRO A 1 88 ? 18.583 -7.886 -49.594 1.00 58.03 88 PRO A C 1
ATOM 669 O O . PRO A 1 88 ? 17.836 -8.468 -50.379 1.00 58.03 88 PRO A O 1
ATOM 672 N N . GLY A 1 89 ? 19.912 -8.020 -49.694 1.00 57.59 89 GLY A N 1
ATOM 673 C CA . GLY A 1 89 ? 20.583 -8.870 -50.681 1.00 57.59 89 GLY A CA 1
ATOM 674 C C . GLY A 1 89 ? 22.044 -9.164 -50.330 1.00 57.59 89 GLY A C 1
ATOM 675 O O . GLY A 1 89 ? 22.672 -8.426 -49.579 1.00 57.59 89 GLY A O 1
ATOM 676 N N . LEU A 1 90 ? 22.601 -10.233 -50.915 1.00 49.34 90 LEU A N 1
ATOM 677 C CA . LEU A 1 90 ? 23.909 -10.837 -50.585 1.00 49.34 90 LEU A CA 1
ATOM 678 C C . LEU A 1 90 ? 25.152 -9.920 -50.718 1.00 49.34 90 LEU A C 1
ATOM 680 O O . LEU A 1 90 ? 26.257 -10.394 -50.462 1.00 49.34 90 LEU A O 1
ATOM 684 N N . ARG A 1 91 ? 25.025 -8.651 -51.144 1.00 52.72 91 ARG A N 1
ATOM 685 C CA . ARG A 1 91 ? 26.172 -7.745 -51.398 1.00 52.72 91 ARG A CA 1
ATOM 686 C C . ARG A 1 91 ? 25.949 -6.242 -51.154 1.00 52.72 91 ARG A C 1
ATOM 688 O O . ARG A 1 91 ? 26.879 -5.480 -51.388 1.00 52.72 91 ARG A O 1
ATOM 695 N N . ALA A 1 92 ? 24.770 -5.794 -50.730 1.00 59.56 92 ALA A N 1
ATOM 696 C CA . ALA A 1 92 ? 24.518 -4.371 -50.458 1.00 59.56 92 ALA A CA 1
ATOM 697 C C . ALA A 1 92 ? 24.371 -4.163 -48.951 1.00 59.56 92 ALA A C 1
ATOM 699 O O . ALA A 1 92 ? 23.836 -5.051 -48.307 1.00 59.56 92 ALA A O 1
ATOM 700 N N . GLY A 1 93 ? 24.837 -3.050 -48.382 1.00 63.84 93 GLY A N 1
ATOM 701 C CA . GLY A 1 93 ? 24.560 -2.691 -46.982 1.00 63.84 93 GLY A CA 1
ATOM 702 C C . GLY A 1 93 ? 23.069 -2.403 -46.724 1.00 63.84 93 GLY A C 1
ATOM 703 O O . GLY A 1 93 ? 22.247 -2.568 -47.635 1.00 63.84 93 GLY A O 1
ATOM 704 N N . PRO A 1 94 ? 22.698 -1.982 -45.502 1.00 69.12 94 PRO A N 1
ATOM 705 C CA . PRO A 1 94 ? 21.366 -1.448 -45.225 1.00 69.12 94 PRO A CA 1
ATOM 706 C C . PRO A 1 94 ? 21.061 -0.249 -46.140 1.00 69.12 94 PRO A C 1
ATOM 708 O O . PRO A 1 94 ? 21.970 0.412 -46.640 1.00 69.12 94 PRO A O 1
ATOM 711 N N . LEU A 1 95 ? 19.781 0.038 -46.389 1.00 78.62 95 LEU A N 1
ATOM 712 C CA . LEU A 1 95 ? 19.402 1.244 -47.133 1.00 78.62 95 LEU A CA 1
ATOM 713 C C . LEU A 1 95 ? 19.531 2.474 -46.220 1.00 78.62 95 LEU A C 1
ATOM 715 O O . LEU A 1 95 ? 19.050 2.434 -45.090 1.00 78.62 95 LEU A O 1
ATOM 719 N N . ASP A 1 96 ? 20.036 3.601 -46.734 1.00 80.56 96 ASP A N 1
ATOM 720 C CA . ASP A 1 96 ? 20.197 4.856 -45.968 1.00 80.56 96 ASP A CA 1
ATOM 721 C C . ASP A 1 96 ? 18.919 5.291 -45.225 1.00 80.56 96 ASP A C 1
ATOM 723 O O . ASP A 1 96 ? 18.960 5.803 -44.105 1.00 80.56 96 ASP A O 1
ATOM 727 N N . ARG A 1 97 ? 17.749 5.061 -45.838 1.00 83.94 97 ARG A N 1
ATOM 728 C CA . ARG A 1 97 ? 16.441 5.360 -45.231 1.00 83.94 97 ARG A CA 1
ATOM 729 C C . ARG A 1 97 ? 16.147 4.502 -43.994 1.00 83.94 97 ARG A C 1
ATOM 731 O O . ARG A 1 97 ? 15.518 4.987 -43.056 1.00 83.94 97 ARG A O 1
ATOM 738 N N . ASP A 1 98 ? 16.581 3.244 -44.005 1.00 84.94 98 ASP A N 1
ATOM 739 C CA . ASP A 1 98 ? 16.328 2.266 -42.948 1.00 84.94 98 ASP A CA 1
ATOM 740 C C . ASP A 1 98 ? 17.305 2.504 -41.786 1.00 84.94 98 ASP A C 1
ATOM 742 O O . ASP A 1 98 ? 16.898 2.471 -40.623 1.00 84.94 98 ASP A O 1
ATOM 746 N N . GLU A 1 99 ? 18.548 2.898 -42.088 1.00 82.75 99 GLU A N 1
ATOM 747 C CA . GLU A 1 99 ? 19.499 3.390 -41.086 1.00 82.75 99 GLU A CA 1
ATOM 748 C C . GLU A 1 99 ? 19.015 4.682 -40.419 1.00 82.75 99 GLU A C 1
ATOM 750 O O . GLU A 1 99 ? 19.060 4.804 -39.193 1.00 82.75 99 GLU A O 1
ATOM 755 N N . ALA A 1 100 ? 18.505 5.642 -41.197 1.00 85.69 100 ALA A N 1
ATOM 756 C CA . ALA A 1 100 ? 17.933 6.874 -40.658 1.00 85.69 100 ALA A CA 1
ATOM 757 C C . ALA A 1 100 ? 16.720 6.589 -39.753 1.00 85.69 100 ALA A C 1
ATOM 759 O O . ALA A 1 100 ? 16.615 7.155 -38.662 1.00 85.69 100 ALA A O 1
ATOM 760 N N . ALA A 1 101 ? 15.836 5.671 -40.159 1.00 87.56 101 ALA A N 1
ATOM 761 C CA . ALA A 1 101 ? 14.706 5.234 -39.345 1.00 87.56 101 ALA A CA 1
ATOM 762 C C . ALA A 1 101 ? 15.155 4.543 -38.045 1.00 87.56 101 ALA A C 1
ATOM 764 O O . ALA A 1 101 ? 14.600 4.821 -36.980 1.00 87.56 101 ALA A O 1
ATOM 765 N N . PHE A 1 102 ? 16.181 3.689 -38.100 1.00 88.50 102 PHE A N 1
ATOM 766 C CA . PHE A 1 102 ? 16.741 3.050 -36.910 1.00 88.50 102 PHE A CA 1
ATOM 767 C C . PHE A 1 102 ? 17.387 4.073 -35.963 1.00 88.50 102 PHE A C 1
ATOM 769 O O . PHE A 1 102 ? 17.124 4.043 -34.763 1.00 88.50 102 PHE A O 1
ATOM 776 N N . ARG A 1 103 ? 18.156 5.044 -36.479 1.00 88.62 103 ARG A N 1
ATOM 777 C CA . ARG A 1 103 ? 18.733 6.139 -35.671 1.00 88.62 103 ARG A CA 1
ATOM 778 C C . ARG A 1 103 ? 17.660 6.941 -34.929 1.00 88.62 103 ARG A C 1
ATOM 780 O O . ARG A 1 103 ? 17.859 7.275 -33.762 1.00 88.62 103 ARG A O 1
ATOM 787 N N . LEU A 1 104 ? 16.512 7.200 -35.561 1.00 91.50 104 LEU A N 1
ATOM 788 C CA . LEU A 1 104 ? 15.369 7.836 -34.896 1.00 91.50 104 LEU A CA 1
ATOM 789 C C . LEU A 1 104 ? 14.818 6.973 -33.750 1.00 91.50 104 LEU A C 1
ATOM 791 O O . LEU A 1 104 ? 14.565 7.499 -32.669 1.00 91.50 104 LEU A O 1
ATOM 795 N N . GLN A 1 105 ? 14.685 5.656 -33.939 1.00 93.25 105 GLN A N 1
ATOM 796 C CA . GLN A 1 105 ? 14.261 4.746 -32.863 1.00 93.25 105 GLN A CA 1
ATOM 797 C C . GLN A 1 105 ? 15.264 4.736 -31.699 1.00 93.25 105 GLN A C 1
ATOM 799 O O . GLN A 1 105 ? 14.855 4.786 -30.540 1.00 93.25 105 GLN A O 1
ATOM 804 N N . VAL A 1 106 ? 16.572 4.745 -31.986 1.00 91.81 106 VAL A N 1
ATOM 805 C CA . VAL A 1 106 ? 17.611 4.853 -30.947 1.00 91.81 106 VAL A CA 1
ATOM 806 C C . VAL A 1 106 ? 17.503 6.176 -30.184 1.00 91.81 106 VAL A C 1
ATOM 808 O O . VAL A 1 106 ? 17.630 6.179 -28.960 1.00 91.81 106 VAL A O 1
ATOM 811 N N . ALA A 1 107 ? 17.221 7.291 -30.864 1.00 92.06 107 ALA A N 1
ATOM 812 C CA . ALA A 1 107 ? 17.014 8.583 -30.206 1.00 92.06 107 ALA A CA 1
ATOM 813 C C . ALA A 1 107 ? 15.809 8.561 -29.247 1.00 92.06 107 ALA A C 1
ATOM 815 O O . ALA A 1 107 ? 15.908 9.071 -28.129 1.00 92.06 107 ALA A O 1
ATOM 816 N N . VAL A 1 108 ? 14.705 7.912 -29.639 1.00 94.94 108 VAL A N 1
ATOM 817 C CA . VAL A 1 108 ? 13.536 7.708 -28.764 1.00 94.94 108 VAL A CA 1
ATOM 818 C C . VAL A 1 108 ? 13.914 6.872 -27.539 1.00 94.94 108 VAL A C 1
ATOM 820 O O . VAL A 1 108 ? 13.630 7.282 -26.416 1.00 94.94 108 VAL A O 1
ATOM 823 N N . VAL A 1 109 ? 14.621 5.751 -27.723 1.00 94.38 109 VAL A N 1
ATOM 824 C CA . VAL A 1 109 ? 15.096 4.913 -26.605 1.00 94.38 109 VAL A CA 1
ATOM 825 C C . VAL A 1 109 ? 16.026 5.692 -25.670 1.00 94.38 109 VAL A C 1
ATOM 827 O O . VAL A 1 109 ? 15.910 5.556 -24.453 1.00 94.38 109 VAL A O 1
ATOM 830 N N . SER A 1 110 ? 16.902 6.552 -26.204 1.00 92.62 110 SER A N 1
ATOM 831 C CA . SER A 1 110 ? 17.755 7.439 -25.396 1.00 92.62 110 SER A CA 1
ATOM 832 C C . SER A 1 110 ? 16.925 8.377 -24.522 1.00 92.62 110 SER A C 1
ATOM 834 O O . SER A 1 110 ? 17.154 8.452 -23.317 1.00 92.62 110 SER A O 1
ATOM 836 N N . SER A 1 111 ? 15.923 9.042 -25.102 1.00 94.12 111 SER A N 1
ATOM 837 C CA . SER A 1 111 ? 15.041 9.949 -24.360 1.00 94.12 111 SER A CA 1
ATOM 838 C C . SER A 1 111 ? 14.245 9.221 -23.270 1.00 94.12 111 SER A C 1
ATOM 840 O O . SER A 1 111 ? 14.194 9.676 -22.125 1.00 94.12 111 SER A O 1
ATOM 842 N N . CYS A 1 112 ? 13.687 8.047 -23.581 1.00 95.62 112 CYS A N 1
ATOM 843 C CA . CYS A 1 112 ? 12.986 7.223 -22.599 1.00 95.62 112 CYS A CA 1
ATOM 844 C C . CYS A 1 112 ? 13.918 6.717 -21.488 1.00 95.62 112 CYS A C 1
ATOM 846 O O . CYS A 1 112 ? 13.505 6.651 -20.329 1.00 95.62 112 CYS A O 1
ATOM 848 N N . THR A 1 113 ? 15.176 6.397 -21.813 1.00 94.19 113 THR A N 1
ATOM 849 C CA . THR A 1 113 ? 16.193 5.992 -20.829 1.00 94.19 113 THR A CA 1
ATOM 850 C C . THR A 1 113 ? 16.469 7.119 -19.836 1.00 94.19 113 THR A C 1
ATOM 852 O O . THR A 1 113 ? 16.440 6.890 -18.627 1.00 94.19 113 THR A O 1
ATOM 855 N N . GLU A 1 114 ? 16.673 8.342 -20.327 1.00 92.69 114 GLU A N 1
ATOM 856 C CA . GLU A 1 114 ? 16.900 9.528 -19.493 1.00 92.69 114 GLU A CA 1
ATOM 857 C C . GLU A 1 114 ? 15.696 9.841 -18.599 1.00 92.69 114 GLU A C 1
ATOM 859 O O . GLU A 1 114 ? 15.859 10.070 -17.398 1.00 92.69 114 GLU A O 1
ATOM 864 N N . SER A 1 115 ? 14.481 9.782 -19.156 1.00 94.00 115 SER A N 1
ATOM 865 C CA . SER A 1 115 ? 13.244 9.974 -18.392 1.00 94.00 115 SER A CA 1
ATOM 866 C C . SER A 1 115 ? 13.073 8.906 -17.306 1.00 94.00 115 SER A C 1
ATOM 868 O O . SER A 1 115 ? 12.853 9.242 -16.143 1.00 94.00 115 SER A O 1
ATOM 870 N N . THR A 1 116 ? 13.264 7.628 -17.648 1.00 95.44 116 THR A N 1
ATOM 871 C CA . THR A 1 116 ? 13.180 6.513 -16.690 1.00 95.44 116 THR A CA 1
ATOM 872 C C . THR A 1 116 ? 14.200 6.666 -15.569 1.00 95.44 116 THR A C 1
ATOM 874 O O . THR A 1 116 ? 13.878 6.449 -14.400 1.00 95.44 116 THR A O 1
ATOM 877 N N . TRP A 1 117 ? 15.430 7.059 -15.903 1.00 93.44 117 TRP A N 1
ATOM 878 C CA . TRP A 1 117 ? 16.489 7.290 -14.928 1.00 93.44 117 TRP A CA 1
ATOM 879 C C . TRP A 1 117 ? 16.143 8.434 -13.969 1.00 93.44 117 TRP A C 1
ATOM 881 O O . TRP A 1 117 ? 16.249 8.267 -12.751 1.00 93.44 117 TRP A O 1
ATOM 891 N N . ALA A 1 118 ? 15.689 9.573 -14.500 1.00 92.50 118 ALA A N 1
ATOM 892 C CA . ALA A 1 118 ? 15.284 10.725 -13.700 1.00 92.50 118 ALA A CA 1
ATOM 893 C C . ALA A 1 118 ? 14.150 10.368 -12.728 1.00 92.50 118 ALA A C 1
ATOM 895 O O . ALA A 1 118 ? 14.242 10.661 -11.534 1.00 92.50 118 ALA A O 1
ATOM 896 N N . GLU A 1 119 ? 13.122 9.671 -13.213 1.00 93.44 119 GLU A N 1
ATOM 897 C CA . GLU A 1 119 ? 11.989 9.246 -12.391 1.00 93.44 119 GLU A CA 1
ATOM 898 C C . GLU A 1 119 ? 12.374 8.185 -11.358 1.00 93.44 119 GLU A C 1
ATOM 900 O O . GLU A 1 119 ? 11.948 8.258 -10.205 1.00 93.44 119 GLU A O 1
ATOM 905 N N . THR A 1 120 ? 13.246 7.242 -11.723 1.00 92.12 120 THR A N 1
ATOM 906 C CA . THR A 1 120 ? 13.778 6.237 -10.792 1.00 92.12 120 THR A CA 1
ATOM 907 C C . THR A 1 120 ? 14.554 6.903 -9.661 1.00 92.12 120 THR A C 1
ATOM 909 O O . THR A 1 120 ? 14.353 6.583 -8.488 1.00 92.12 120 THR A O 1
ATOM 912 N N . LYS A 1 121 ? 15.421 7.865 -9.991 1.00 90.31 121 LYS A N 1
ATOM 913 C CA . LYS A 1 121 ? 16.206 8.601 -9.000 1.00 90.31 121 LYS A CA 1
ATOM 914 C C . LYS A 1 121 ? 15.301 9.404 -8.067 1.00 90.31 121 LYS A C 1
ATOM 916 O O . LYS A 1 121 ? 15.434 9.284 -6.852 1.00 90.31 121 LYS A O 1
ATOM 921 N N . ARG A 1 122 ? 14.339 10.142 -8.630 1.00 88.75 122 ARG A N 1
ATOM 922 C CA . ARG A 1 122 ? 13.339 10.904 -7.871 1.00 88.75 122 ARG A CA 1
ATOM 923 C C . ARG A 1 122 ? 12.563 10.006 -6.911 1.00 88.75 122 ARG A C 1
ATOM 925 O O . ARG A 1 122 ? 12.427 10.334 -5.736 1.00 88.75 122 ARG A O 1
ATOM 932 N N . PHE A 1 123 ? 12.109 8.847 -7.386 1.00 88.25 123 PHE A N 1
ATOM 933 C CA . PHE A 1 123 ? 11.407 7.870 -6.558 1.00 88.25 123 PHE A CA 1
ATOM 934 C C . PHE A 1 123 ? 12.278 7.372 -5.396 1.00 88.25 123 PHE A C 1
ATOM 936 O O . PHE A 1 123 ? 11.834 7.359 -4.247 1.00 88.25 123 PHE A O 1
ATOM 943 N N . LEU A 1 124 ? 13.535 7.007 -5.668 1.00 87.00 124 LEU A N 1
ATOM 944 C CA . LEU A 1 124 ? 14.465 6.536 -4.642 1.00 87.00 124 LEU A CA 1
ATOM 945 C C . LEU A 1 124 ? 14.786 7.625 -3.603 1.00 87.00 124 LEU A C 1
ATOM 947 O O . LEU A 1 124 ? 14.801 7.323 -2.410 1.00 87.00 124 LEU A O 1
ATOM 951 N N . GLU A 1 125 ? 14.972 8.878 -4.022 1.00 84.19 125 GLU A N 1
ATOM 952 C CA . GLU A 1 125 ? 15.202 10.030 -3.134 1.00 84.19 125 GLU A CA 1
ATOM 953 C C . GLU A 1 125 ? 13.985 10.314 -2.233 1.00 84.19 125 GLU A C 1
ATOM 955 O O . GLU A 1 125 ? 14.126 10.466 -1.016 1.00 84.19 125 GLU A O 1
ATOM 960 N N . CYS A 1 126 ? 12.770 10.303 -2.791 1.00 78.00 126 CYS A N 1
ATOM 961 C CA . CYS A 1 126 ? 11.538 10.451 -2.012 1.00 78.00 126 CYS A CA 1
ATOM 962 C C . CYS A 1 126 ? 11.341 9.292 -1.024 1.00 78.00 126 CYS A C 1
ATOM 964 O O . CYS A 1 126 ? 10.948 9.519 0.120 1.00 78.00 126 CYS A O 1
ATOM 966 N N . SER A 1 127 ? 11.685 8.063 -1.421 1.00 68.38 127 SER A N 1
ATOM 967 C CA . SER A 1 127 ? 11.611 6.886 -0.546 1.00 68.38 127 SER A CA 1
ATOM 968 C C . SER A 1 127 ? 12.649 6.889 0.587 1.00 68.38 127 SER A C 1
ATOM 970 O O . SER A 1 127 ? 12.494 6.153 1.556 1.00 68.38 127 SER A O 1
ATOM 972 N N . GLY A 1 128 ? 13.693 7.722 0.496 1.00 59.53 128 GLY A N 1
ATOM 973 C CA . GLY A 1 128 ? 14.718 7.885 1.532 1.00 59.53 128 GLY A CA 1
ATOM 974 C C . GLY A 1 128 ? 14.238 8.618 2.790 1.00 59.53 128 GLY A C 1
ATOM 975 O O . GLY A 1 128 ? 14.887 8.524 3.822 1.00 59.53 128 GLY A O 1
ATOM 976 N N . HIS A 1 129 ? 13.078 9.282 2.744 1.00 61.91 129 HIS A N 1
ATOM 977 C CA . HIS A 1 129 ? 12.450 9.948 3.897 1.00 61.91 129 HIS A CA 1
ATOM 978 C C . HIS A 1 129 ? 11.542 8.986 4.704 1.00 61.91 129 HIS A C 1
ATOM 980 O O . HIS A 1 129 ? 10.575 9.403 5.341 1.00 61.91 129 HIS A O 1
ATOM 986 N N . SER A 1 130 ? 11.821 7.678 4.630 1.00 63.38 130 SER A N 1
ATOM 987 C CA . SER A 1 130 ? 10.992 6.584 5.162 1.00 63.38 130 SER A CA 1
ATOM 988 C C . SER A 1 130 ? 10.970 6.493 6.690 1.00 63.38 130 SER A C 1
ATOM 990 O O . SER A 1 130 ? 10.030 5.907 7.229 1.00 63.38 130 SER A O 1
ATOM 992 N N . ASP A 1 131 ? 11.974 7.028 7.383 1.00 67.19 131 ASP A N 1
ATOM 993 C CA . ASP A 1 131 ? 12.152 6.783 8.820 1.00 67.19 131 ASP A CA 1
ATOM 994 C C . ASP A 1 131 ? 11.017 7.400 9.639 1.00 67.19 131 ASP A C 1
ATOM 996 O O . ASP A 1 131 ? 10.397 6.725 10.458 1.00 67.19 131 ASP A O 1
ATOM 1000 N N . GLU A 1 132 ? 10.619 8.634 9.323 1.00 71.31 132 GLU A N 1
ATOM 1001 C CA . GLU A 1 132 ? 9.515 9.261 10.044 1.00 71.31 132 GLU A CA 1
ATOM 1002 C C . GLU A 1 132 ? 8.191 8.515 9.814 1.00 71.31 132 GLU A C 1
ATOM 1004 O O . GLU A 1 132 ? 7.387 8.369 10.738 1.00 71.31 132 GLU A O 1
ATOM 1009 N N . ALA A 1 133 ? 7.935 8.058 8.582 1.00 74.62 133 ALA A N 1
ATOM 1010 C CA . ALA A 1 133 ? 6.721 7.316 8.247 1.00 74.62 133 ALA A CA 1
ATOM 1011 C C . ALA A 1 133 ? 6.664 5.969 8.986 1.00 74.62 133 ALA A C 1
ATOM 1013 O O . ALA A 1 133 ? 5.588 5.574 9.440 1.00 74.62 133 ALA A O 1
ATOM 1014 N N . ALA A 1 134 ? 7.813 5.310 9.152 1.00 78.94 134 ALA A N 1
ATOM 1015 C CA . ALA A 1 134 ? 7.946 4.090 9.937 1.00 78.94 134 ALA A CA 1
ATOM 1016 C C . ALA A 1 134 ? 7.700 4.334 11.436 1.00 78.94 134 ALA A C 1
ATOM 1018 O O . ALA A 1 134 ? 7.019 3.525 12.072 1.00 78.94 134 ALA A O 1
ATOM 1019 N N . ASP A 1 135 ? 8.169 5.459 11.981 1.00 84.56 135 ASP A N 1
ATOM 1020 C CA . ASP A 1 135 ? 7.909 5.844 13.373 1.00 84.56 135 ASP A CA 1
ATOM 1021 C C . ASP A 1 135 ? 6.413 6.072 13.615 1.00 84.56 135 ASP A C 1
ATOM 1023 O O . ASP A 1 135 ? 5.823 5.463 14.504 1.00 84.56 135 ASP A O 1
ATOM 1027 N N . THR A 1 136 ? 5.751 6.866 12.766 1.00 86.31 136 THR A N 1
ATOM 1028 C CA . THR A 1 136 ? 4.300 7.107 12.884 1.00 86.31 136 THR A CA 1
ATOM 1029 C C . THR A 1 136 ? 3.482 5.836 12.701 1.00 86.31 136 THR A C 1
ATOM 1031 O O . THR A 1 136 ? 2.490 5.642 13.403 1.00 86.31 136 THR A O 1
ATOM 1034 N N . PHE A 1 137 ? 3.890 4.949 11.791 1.00 87.69 137 PHE A N 1
ATOM 1035 C CA . PHE A 1 137 ? 3.258 3.642 11.661 1.00 87.69 137 PHE A CA 1
ATOM 1036 C C . PHE A 1 137 ? 3.437 2.812 12.939 1.00 87.69 137 PHE A C 1
ATOM 1038 O O . PHE A 1 137 ? 2.476 2.225 13.427 1.00 87.69 137 PHE A O 1
ATOM 1045 N N . SER A 1 138 ? 4.635 2.799 13.524 1.00 88.44 138 SER A N 1
ATOM 1046 C CA . SER A 1 138 ? 4.915 2.076 14.769 1.00 88.44 138 SER A CA 1
ATOM 1047 C C . SER A 1 138 ? 4.087 2.609 15.939 1.00 88.44 138 SER A C 1
ATOM 1049 O O . SER A 1 138 ? 3.462 1.816 16.647 1.00 88.44 138 SER A O 1
ATOM 1051 N N . ASP A 1 139 ? 4.003 3.931 16.094 1.00 90.50 139 ASP A N 1
ATOM 1052 C CA . ASP A 1 139 ? 3.160 4.587 17.097 1.00 90.50 139 ASP A CA 1
ATOM 1053 C C . ASP A 1 139 ? 1.682 4.228 16.909 1.00 90.50 139 ASP A C 1
ATOM 1055 O O . ASP A 1 139 ? 0.998 3.864 17.869 1.00 90.50 139 ASP A O 1
ATOM 1059 N N . PHE A 1 140 ? 1.197 4.241 15.664 1.00 90.38 140 PHE A N 1
ATOM 1060 C CA . PHE A 1 140 ? -0.162 3.820 15.332 1.00 90.38 140 PHE A CA 1
ATOM 1061 C C . PHE A 1 140 ? -0.428 2.369 15.762 1.00 90.38 140 PHE A C 1
ATOM 1063 O O . PHE A 1 140 ? -1.439 2.088 16.408 1.00 90.38 140 PHE A O 1
ATOM 1070 N N . ILE A 1 141 ? 0.495 1.442 15.480 1.00 90.38 141 ILE A N 1
ATOM 1071 C CA . ILE A 1 141 ? 0.370 0.038 15.900 1.00 90.38 141 ILE A CA 1
ATOM 1072 C C . ILE A 1 141 ? 0.341 -0.107 17.419 1.00 90.38 141 ILE A C 1
ATOM 1074 O O . ILE A 1 141 ? -0.439 -0.908 17.946 1.00 90.38 141 ILE A O 1
ATOM 1078 N N . LEU A 1 142 ? 1.193 0.629 18.130 1.00 90.88 142 LEU A N 1
ATOM 1079 C CA . LEU A 1 142 ? 1.214 0.600 19.589 1.00 90.88 142 LEU A CA 1
ATOM 1080 C C . LEU A 1 142 ? -0.114 1.088 20.168 1.00 90.88 142 LEU A C 1
ATOM 1082 O O . LEU A 1 142 ? -0.643 0.447 21.079 1.00 90.88 142 LEU A O 1
ATOM 1086 N N . GLU A 1 143 ? -0.692 2.145 19.601 1.00 89.38 143 GLU A N 1
ATOM 1087 C CA . GLU A 1 143 ? -1.966 2.688 20.065 1.00 89.38 143 GLU A CA 1
ATOM 1088 C C . GLU A 1 143 ? -3.140 1.739 19.769 1.00 89.38 143 GLU A C 1
ATOM 1090 O O . GLU A 1 143 ? -3.927 1.439 20.668 1.00 89.38 143 GLU A O 1
ATOM 1095 N N . VAL A 1 144 ? -3.215 1.157 18.564 1.00 88.69 144 VAL A N 1
ATOM 1096 C CA . VAL A 1 144 ? -4.229 0.133 18.228 1.00 88.69 144 VAL A CA 1
ATOM 1097 C C . VAL A 1 144 ? -4.142 -1.065 19.179 1.00 88.69 144 VAL A C 1
ATOM 1099 O O . VAL A 1 144 ? -5.163 -1.540 19.682 1.00 88.69 144 VAL A O 1
ATOM 1102 N N . ARG A 1 145 ? -2.928 -1.542 19.482 1.00 88.81 145 ARG A N 1
ATOM 1103 C CA . ARG A 1 145 ? -2.714 -2.638 20.442 1.00 88.81 145 ARG A CA 1
ATOM 1104 C C . ARG A 1 145 ? -3.076 -2.244 21.871 1.00 88.81 145 ARG A C 1
ATOM 1106 O O . ARG A 1 145 ? -3.521 -3.094 22.637 1.00 88.81 145 ARG A O 1
ATOM 1113 N N . SER A 1 146 ? -2.879 -0.985 22.252 1.00 87.62 146 SER A N 1
ATOM 1114 C CA . SER A 1 146 ? -3.305 -0.471 23.556 1.00 87.62 146 SER A CA 1
ATOM 1115 C C . SER A 1 146 ? -4.830 -0.538 23.695 1.00 87.62 146 SER A C 1
ATOM 1117 O O . SER A 1 146 ? -5.336 -1.093 24.673 1.00 87.62 146 SER A O 1
ATOM 1119 N N . VAL A 1 147 ? -5.563 -0.096 22.664 1.00 86.12 147 VAL A N 1
ATOM 1120 C CA . VAL A 1 147 ? -7.029 -0.221 22.594 1.00 86.12 147 VAL A CA 1
ATOM 1121 C C . VAL A 1 147 ? -7.460 -1.688 22.658 1.00 86.12 147 VAL A C 1
ATOM 1123 O O . VAL A 1 147 ? -8.344 -2.029 23.443 1.00 86.12 147 VAL A O 1
ATOM 1126 N N . GLN A 1 148 ? -6.794 -2.571 21.906 1.00 87.75 148 GLN A N 1
ATOM 1127 C CA . GLN A 1 148 ? -7.053 -4.014 21.929 1.00 87.75 148 GLN A CA 1
ATOM 1128 C C . GLN A 1 148 ? -6.957 -4.602 23.339 1.00 87.75 148 GLN A C 1
ATOM 1130 O O . GLN A 1 148 ? -7.848 -5.336 23.759 1.00 87.75 148 GLN A O 1
ATOM 1135 N N . ARG A 1 149 ? -5.878 -4.288 24.070 1.00 88.44 149 ARG A N 1
ATOM 1136 C CA . ARG A 1 149 ? -5.681 -4.778 25.442 1.00 88.44 149 ARG A CA 1
ATOM 1137 C C . ARG A 1 149 ? -6.777 -4.267 26.366 1.00 88.44 149 ARG A C 1
ATOM 1139 O O . ARG A 1 149 ? -7.352 -5.061 27.098 1.00 88.44 149 ARG A O 1
ATOM 1146 N N . GLY A 1 150 ? -7.123 -2.981 26.274 1.00 85.88 150 GLY A N 1
ATOM 1147 C CA . GLY A 1 150 ? -8.222 -2.405 27.051 1.00 85.88 150 GLY A CA 1
ATOM 1148 C C . GLY A 1 150 ? -9.557 -3.116 26.808 1.00 85.88 150 GLY A C 1
ATOM 1149 O O . GLY A 1 150 ? -10.265 -3.433 27.760 1.00 85.88 150 GLY A O 1
ATOM 1150 N N . VAL A 1 151 ? -9.873 -3.433 25.548 1.00 87.44 151 VAL A N 1
ATOM 1151 C CA . VAL A 1 151 ? -11.082 -4.193 25.193 1.00 87.44 151 VAL A CA 1
ATOM 1152 C C . VAL A 1 151 ? -11.016 -5.629 25.719 1.00 87.44 151 VAL A C 1
ATOM 1154 O O . VAL A 1 151 ? -11.983 -6.099 26.313 1.00 87.44 151 VAL A O 1
ATOM 1157 N N . ALA A 1 152 ? -9.887 -6.318 25.539 1.00 87.44 152 ALA A N 1
ATOM 1158 C CA . ALA A 1 152 ? -9.707 -7.704 25.974 1.00 87.44 152 ALA A CA 1
ATOM 1159 C C . ALA A 1 152 ? -9.753 -7.866 27.503 1.00 87.44 152 ALA A C 1
ATOM 1161 O O . ALA A 1 152 ? -10.215 -8.893 27.992 1.00 87.44 152 ALA A O 1
ATOM 1162 N N . GLU A 1 153 ? -9.306 -6.858 28.256 1.00 88.19 153 GLU A N 1
ATOM 1163 C CA . GLU A 1 153 ? -9.393 -6.834 29.719 1.00 88.19 153 GLU A CA 1
ATOM 1164 C C . GLU A 1 153 ? -10.838 -6.640 30.207 1.00 88.19 153 GLU A C 1
ATOM 1166 O O . GLU A 1 153 ? -11.263 -7.315 31.144 1.00 88.19 153 GLU A O 1
ATOM 1171 N N . LEU A 1 154 ? -11.595 -5.730 29.582 1.00 87.75 154 LEU A N 1
ATOM 1172 C CA . LEU A 1 154 ? -12.922 -5.318 30.056 1.00 87.75 154 LEU A CA 1
ATOM 1173 C C . LEU A 1 154 ? -14.060 -6.232 29.586 1.00 87.75 154 LEU A C 1
ATOM 1175 O O . LEU A 1 154 ? -15.013 -6.446 30.336 1.00 87.75 154 LEU A O 1
ATOM 1179 N N . LEU A 1 155 ? -13.987 -6.755 28.358 1.00 88.12 155 LEU A N 1
ATOM 1180 C CA . LEU A 1 155 ? -15.105 -7.462 27.728 1.00 88.12 155 LEU A CA 1
ATOM 1181 C C . LEU A 1 155 ? -15.536 -8.728 28.500 1.00 88.12 155 LEU A C 1
ATOM 1183 O O . LEU A 1 155 ? -16.716 -8.805 28.840 1.00 88.12 155 LEU A O 1
ATOM 1187 N N . PRO A 1 156 ? -14.637 -9.667 28.873 1.00 88.31 156 PRO A N 1
ATOM 1188 C CA . PRO A 1 156 ? -15.047 -10.888 29.576 1.00 88.31 156 PRO A CA 1
ATOM 1189 C C . PRO A 1 156 ? -15.644 -10.600 30.960 1.00 88.31 156 PRO A C 1
ATOM 1191 O O . PRO A 1 156 ? -16.604 -11.240 31.384 1.00 88.31 156 PRO A O 1
ATOM 1194 N N . GLN A 1 157 ? -15.095 -9.602 31.660 1.00 87.94 157 GLN A N 1
ATOM 1195 C CA . GLN A 1 157 ? -15.557 -9.204 32.993 1.00 87.94 157 GLN A CA 1
ATOM 1196 C C . GLN A 1 157 ? -16.958 -8.586 32.939 1.00 87.94 157 GLN A C 1
ATOM 1198 O O . GLN A 1 157 ? -17.794 -8.844 33.806 1.00 87.94 157 GLN A O 1
ATOM 1203 N N . LEU A 1 158 ? -17.240 -7.794 31.901 1.00 88.38 158 LEU A N 1
ATOM 1204 C CA . LEU A 1 158 ? -18.552 -7.188 31.710 1.00 88.38 158 LEU A CA 1
ATOM 1205 C C . LEU A 1 158 ? -19.607 -8.209 31.261 1.00 88.38 158 LEU A C 1
ATOM 1207 O O . LEU A 1 158 ? -20.741 -8.142 31.732 1.00 88.38 158 LEU A O 1
ATOM 1211 N N . GLU A 1 159 ? -19.236 -9.169 30.408 1.00 89.31 159 GLU A N 1
ATOM 1212 C CA . GLU A 1 159 ? -20.100 -10.298 30.031 1.00 89.31 159 GLU A CA 1
ATOM 1213 C C . GLU A 1 159 ? -20.501 -11.120 31.262 1.00 89.31 159 GLU A C 1
ATOM 1215 O O . GLU A 1 159 ? -21.688 -11.391 31.466 1.00 89.31 159 GLU A O 1
ATOM 1220 N N . GLN A 1 160 ? -19.534 -11.447 32.126 1.00 88.88 160 GLN A N 1
ATOM 1221 C CA . GLN A 1 160 ? -19.803 -12.146 33.380 1.00 88.88 160 GLN A CA 1
ATOM 1222 C C . GLN A 1 160 ? -20.718 -11.321 34.299 1.00 88.88 160 GLN A C 1
ATOM 1224 O O . GLN A 1 160 ? -21.716 -11.838 34.802 1.00 88.88 160 GLN A O 1
ATOM 1229 N N . LEU A 1 161 ? -20.442 -10.023 34.473 1.00 87.38 161 LEU A N 1
ATOM 1230 C CA . LEU A 1 161 ? -21.281 -9.152 35.296 1.00 87.38 161 LEU A CA 1
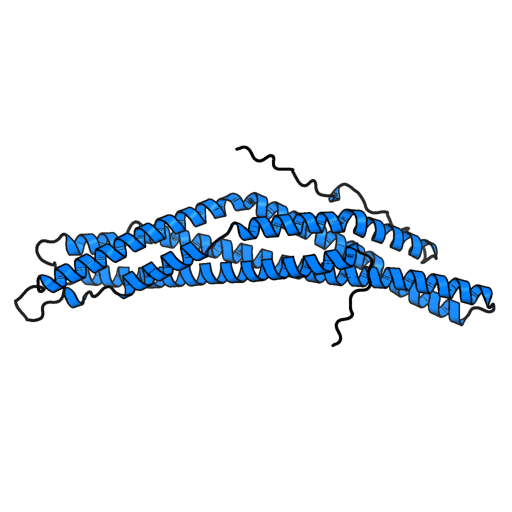ATOM 1231 C C . LEU A 1 161 ? -22.718 -9.069 34.764 1.00 87.38 161 LEU A C 1
ATOM 1233 O O . LEU A 1 161 ? -23.664 -9.087 35.547 1.00 87.38 161 LEU A O 1
ATOM 1237 N N . MET A 1 162 ? -22.911 -8.995 33.447 1.00 88.50 162 MET A N 1
ATOM 1238 C CA . MET A 1 162 ? -24.250 -8.977 32.859 1.00 88.50 162 MET A CA 1
ATOM 1239 C C . MET A 1 162 ? -25.036 -10.258 33.152 1.00 88.50 162 MET A C 1
ATOM 1241 O O . MET A 1 162 ? -26.222 -10.172 33.482 1.00 88.50 162 MET A O 1
ATOM 1245 N N . GLN A 1 163 ? -24.386 -11.423 33.086 1.00 89.12 163 GLN A N 1
ATOM 1246 C CA . GLN A 1 163 ? -25.003 -12.701 33.455 1.00 89.12 163 GLN A CA 1
ATOM 1247 C C . GLN A 1 163 ? -25.378 -12.730 34.945 1.00 89.12 163 GLN A C 1
ATOM 1249 O O . GLN A 1 163 ? -26.489 -13.132 35.300 1.00 89.12 163 GLN A O 1
ATOM 1254 N N . GLU A 1 164 ? -24.495 -12.241 35.820 1.00 88.62 164 GLU A N 1
ATOM 1255 C CA . GLU A 1 164 ? -24.754 -12.153 37.261 1.00 88.62 164 GLU A CA 1
ATOM 1256 C C . GLU A 1 164 ? -25.909 -11.198 37.591 1.00 88.62 164 GLU A C 1
ATOM 1258 O O . GLU A 1 164 ? -26.769 -11.525 38.413 1.00 88.62 164 GLU A O 1
ATOM 1263 N N . LEU A 1 165 ? -25.968 -10.032 36.940 1.00 87.44 165 LEU A N 1
ATOM 1264 C CA . LEU A 1 165 ? -27.057 -9.069 37.113 1.00 87.44 165 LEU A CA 1
ATOM 1265 C C . LEU A 1 165 ? -28.396 -9.651 36.661 1.00 87.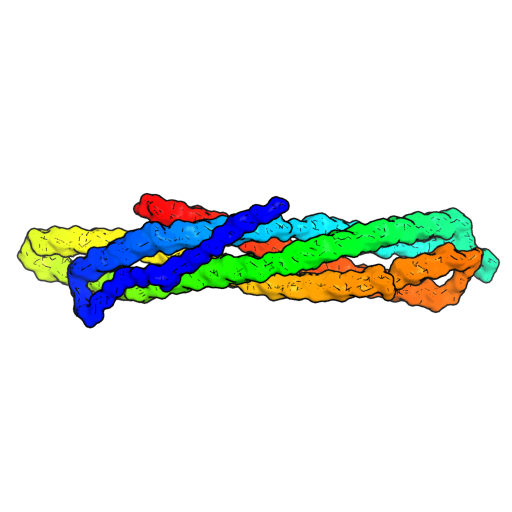44 165 LEU A C 1
ATOM 1267 O O . LEU A 1 165 ? -29.385 -9.498 37.373 1.00 87.44 165 LEU A O 1
ATOM 1271 N N . GLN A 1 166 ? -28.423 -10.369 35.536 1.00 88.44 166 GLN A N 1
ATOM 1272 C CA . GLN A 1 166 ? -29.630 -11.032 35.044 1.00 88.44 166 GLN A CA 1
ATOM 1273 C C . GLN A 1 166 ? -30.119 -12.128 36.005 1.00 88.44 166 GLN A C 1
ATOM 1275 O O . GLN A 1 166 ? -31.315 -12.208 36.292 1.00 88.44 166 GLN A O 1
ATOM 1280 N N . ALA A 1 167 ? -29.209 -12.941 36.550 1.00 87.75 167 ALA A N 1
ATOM 1281 C CA . ALA A 1 167 ? -29.556 -13.963 37.537 1.00 87.75 167 ALA A CA 1
ATOM 1282 C C . ALA A 1 167 ? -30.107 -13.348 38.838 1.00 87.75 167 ALA A C 1
ATOM 1284 O O . ALA A 1 167 ? -31.090 -13.840 39.396 1.00 87.75 167 ALA A O 1
ATOM 1285 N N . ARG A 1 168 ? -29.512 -12.242 39.308 1.00 86.06 168 ARG A N 1
ATOM 1286 C CA . ARG A 1 168 ? -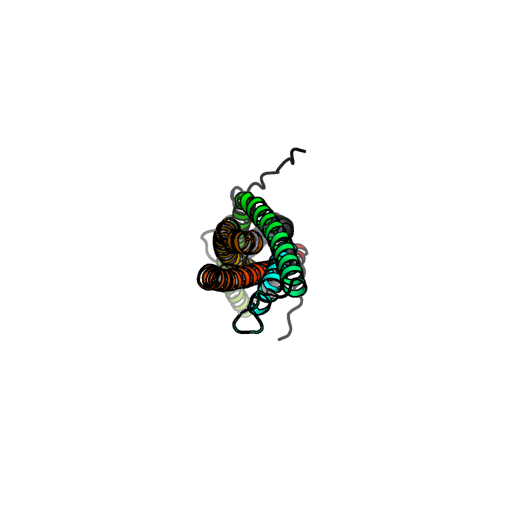29.972 -11.523 40.508 1.00 86.06 168 ARG A CA 1
ATOM 1287 C C . ARG A 1 168 ? -31.300 -10.801 40.290 1.00 86.06 168 ARG A C 1
ATOM 1289 O O . ARG A 1 168 ? -32.114 -10.778 41.207 1.00 86.06 168 ARG A O 1
ATOM 1296 N N . GLU A 1 169 ? -31.535 -10.245 39.101 1.00 85.44 169 GLU A N 1
ATOM 1297 C CA . GLU A 1 169 ? -32.812 -9.620 38.725 1.00 85.44 169 GLU A CA 1
ATOM 1298 C C . GLU A 1 169 ? -33.953 -10.648 38.800 1.00 85.44 169 GLU A C 1
ATOM 1300 O O . GLU A 1 169 ? -34.986 -10.377 39.408 1.00 85.44 169 GLU A O 1
ATOM 1305 N N . ALA A 1 170 ? -33.738 -11.862 38.279 1.00 85.19 170 ALA A N 1
ATOM 1306 C CA . ALA A 1 170 ? -34.722 -12.946 38.322 1.00 85.19 170 ALA A CA 1
ATOM 1307 C C . ALA A 1 170 ? -35.005 -13.474 39.744 1.00 85.19 170 ALA A C 1
ATOM 1309 O O . ALA A 1 170 ? -36.121 -13.903 40.032 1.00 85.19 170 ALA A O 1
ATOM 1310 N N . ALA A 1 171 ? -34.011 -13.435 40.637 1.00 85.25 171 ALA A N 1
ATOM 1311 C CA . ALA A 1 171 ? -34.125 -13.910 42.020 1.00 85.25 171 ALA A CA 1
ATOM 1312 C C . ALA A 1 171 ? -34.587 -12.830 43.022 1.00 85.25 171 ALA A C 1
ATOM 1314 O O . ALA A 1 171 ? -34.781 -13.124 44.204 1.00 85.25 171 ALA A O 1
ATOM 1315 N N . ALA A 1 172 ? -34.733 -11.573 42.594 1.00 84.31 172 ALA A N 1
ATOM 1316 C CA . ALA A 1 172 ? -35.017 -10.465 43.496 1.00 84.31 172 ALA A CA 1
ATOM 1317 C C . ALA A 1 172 ? -36.473 -10.483 44.004 1.00 84.31 172 ALA A C 1
ATOM 1319 O O . ALA A 1 172 ? -37.436 -10.317 43.254 1.00 84.31 172 ALA A O 1
ATOM 1320 N N . GLY A 1 173 ? -36.621 -10.618 45.326 1.00 76.06 173 GLY A N 1
ATOM 1321 C CA . GLY A 1 173 ? -37.917 -10.694 46.010 1.00 76.06 173 GLY A CA 1
ATOM 1322 C C . GLY A 1 173 ? -38.664 -9.364 46.171 1.00 76.06 173 GLY A C 1
ATOM 1323 O O . GLY A 1 173 ? -39.797 -9.367 46.643 1.00 76.06 173 GLY A O 1
ATOM 1324 N N . SER A 1 174 ? -38.068 -8.227 45.790 1.00 88.94 174 SER A N 1
ATOM 1325 C CA . SER A 1 174 ? -38.701 -6.902 45.864 1.00 88.94 174 SER A CA 1
ATOM 1326 C C . SER A 1 174 ? -38.703 -6.191 44.508 1.00 88.94 174 SER A C 1
ATOM 1328 O O . SER A 1 174 ? -37.753 -6.296 43.734 1.00 88.94 174 SER A O 1
ATOM 1330 N N . GLU A 1 175 ? -39.772 -5.439 44.230 1.00 86.25 175 GLU A N 1
ATOM 1331 C CA . GLU A 1 175 ? -39.912 -4.650 42.994 1.00 86.25 175 GLU A CA 1
ATOM 1332 C C . GLU A 1 175 ? -38.827 -3.568 42.884 1.00 86.25 175 GLU A C 1
ATOM 1334 O O . GLU A 1 175 ? -38.204 -3.414 41.839 1.00 86.25 175 GLU A O 1
ATOM 1339 N N . ILE A 1 176 ? -38.531 -2.883 43.993 1.00 85.62 176 ILE A N 1
ATOM 1340 C CA . ILE A 1 176 ? -37.489 -1.845 44.063 1.00 85.62 176 ILE A CA 1
ATOM 1341 C C . ILE A 1 176 ? -36.107 -2.442 43.751 1.00 85.62 176 ILE A C 1
ATOM 1343 O O . ILE A 1 176 ? -35.322 -1.851 43.014 1.00 85.62 176 ILE A O 1
ATOM 1347 N N . GLY A 1 177 ? -35.813 -3.640 44.274 1.00 81.19 177 GLY A N 1
ATOM 1348 C CA . GLY A 1 177 ? -34.564 -4.346 43.986 1.00 81.19 177 GLY A CA 1
ATOM 1349 C C . GLY A 1 177 ? -34.459 -4.781 42.523 1.00 81.19 177 GLY A C 1
ATOM 1350 O O . GLY A 1 177 ? -33.399 -4.624 41.919 1.00 81.19 177 GLY A O 1
ATOM 1351 N N . ARG A 1 178 ? -35.563 -5.262 41.932 1.00 84.88 178 ARG A N 1
ATOM 1352 C CA . ARG A 1 178 ? -35.630 -5.589 40.498 1.00 84.88 178 ARG A CA 1
ATOM 1353 C C . ARG A 1 178 ? -35.370 -4.365 39.622 1.00 84.88 178 ARG A C 1
ATOM 1355 O O . ARG A 1 178 ? -34.544 -4.448 38.718 1.00 84.88 178 ARG A O 1
ATOM 1362 N N . GLN A 1 179 ? -35.990 -3.226 39.928 1.00 86.12 179 GLN A N 1
ATOM 1363 C CA . GLN A 1 179 ? -35.782 -1.976 39.187 1.00 86.12 179 GLN A CA 1
ATOM 1364 C C . GLN A 1 179 ? -34.326 -1.491 39.256 1.00 86.12 179 GLN A C 1
ATOM 1366 O O . GLN A 1 179 ? -33.731 -1.206 38.219 1.00 86.12 179 GLN A O 1
ATOM 1371 N N . ALA A 1 180 ? -33.707 -1.485 40.441 1.00 84.44 180 ALA A N 1
ATOM 1372 C CA . ALA A 1 180 ? -32.309 -1.070 40.595 1.00 84.44 180 ALA A CA 1
ATOM 1373 C C . ALA A 1 180 ? -31.323 -1.969 39.817 1.00 84.44 180 ALA A C 1
ATOM 1375 O O . ALA A 1 180 ? -30.358 -1.480 39.223 1.00 84.44 180 ALA A O 1
ATOM 1376 N N . LEU A 1 181 ? -31.565 -3.286 39.789 1.00 86.75 181 LEU A N 1
ATOM 1377 C CA . LEU A 1 181 ? -30.758 -4.231 39.009 1.00 86.75 181 LEU A CA 1
ATOM 1378 C C . LEU A 1 181 ? -30.973 -4.065 37.501 1.00 86.75 181 LEU A C 1
ATOM 1380 O O . LEU A 1 181 ? -29.998 -4.100 36.749 1.00 86.75 181 LEU A O 1
ATOM 1384 N N . ALA A 1 182 ? -32.210 -3.821 37.063 1.00 86.69 182 ALA A N 1
ATOM 1385 C CA . ALA A 1 182 ? -32.524 -3.546 35.664 1.00 86.69 182 ALA A CA 1
ATOM 1386 C C . ALA A 1 182 ? -31.836 -2.260 35.165 1.00 86.69 182 ALA A C 1
ATOM 1388 O O . ALA A 1 182 ? -31.244 -2.255 34.084 1.00 86.69 182 ALA A O 1
ATOM 1389 N N . GLU A 1 183 ? -31.826 -1.190 35.968 1.00 88.31 183 GLU A N 1
ATOM 1390 C CA . GLU A 1 183 ? -31.089 0.043 35.654 1.00 88.31 183 GLU A CA 1
ATOM 1391 C C . GLU A 1 183 ? -29.577 -0.192 35.540 1.00 88.31 183 GLU A C 1
ATOM 1393 O O . GLU A 1 183 ? -28.922 0.325 34.630 1.00 88.31 183 GLU A O 1
ATOM 1398 N N . LEU A 1 184 ? -28.999 -0.984 36.449 1.00 86.75 184 LEU A N 1
ATOM 1399 C CA . LEU A 1 184 ? -27.578 -1.322 36.403 1.00 86.75 184 LEU A CA 1
ATOM 1400 C C . LEU A 1 184 ? -27.241 -2.188 35.180 1.00 86.75 184 LEU A C 1
ATOM 1402 O O . LEU A 1 184 ? -26.214 -1.963 34.539 1.00 86.75 184 LEU A O 1
ATOM 1406 N N . ARG A 1 185 ? -28.122 -3.126 34.813 1.00 88.31 185 ARG A N 1
ATOM 1407 C CA . ARG A 1 185 ? -27.993 -3.946 33.601 1.00 88.31 185 ARG A CA 1
ATOM 1408 C C . ARG A 1 185 ? -28.052 -3.093 32.336 1.00 88.31 185 ARG A C 1
ATOM 1410 O O . ARG A 1 185 ? -27.256 -3.320 31.430 1.00 88.31 185 ARG A O 1
ATOM 1417 N N . LEU A 1 186 ? -28.919 -2.079 32.289 1.00 88.94 186 LEU A N 1
ATOM 1418 C CA . LEU A 1 186 ? -28.983 -1.126 31.176 1.00 88.94 186 LEU A CA 1
ATOM 1419 C C . LEU A 1 186 ? -27.672 -0.331 31.031 1.00 88.94 186 LEU A C 1
ATOM 1421 O O . LEU A 1 186 ? -27.142 -0.186 29.926 1.00 88.94 186 LEU A O 1
ATOM 1425 N N . LYS A 1 187 ? -27.106 0.139 32.152 1.00 88.25 187 LYS A N 1
ATOM 1426 C CA . LYS A 1 187 ? -25.789 0.800 32.165 1.00 88.25 187 LYS A CA 1
ATOM 1427 C C . LYS A 1 187 ? -24.682 -0.140 31.679 1.00 88.25 187 LYS A C 1
ATOM 1429 O O . LYS A 1 187 ? -23.897 0.252 30.819 1.00 88.25 187 LYS A O 1
ATOM 1434 N N . ALA A 1 188 ? -24.649 -1.382 32.165 1.00 87.38 188 ALA A N 1
ATOM 1435 C CA . ALA A 1 188 ? -23.685 -2.392 31.726 1.00 87.38 188 ALA A CA 1
ATOM 1436 C C . ALA A 1 188 ? -23.815 -2.707 30.224 1.00 87.38 188 ALA A C 1
ATOM 1438 O O . ALA A 1 188 ? -22.807 -2.749 29.523 1.00 87.38 188 ALA A O 1
ATOM 1439 N N . ALA A 1 189 ? -25.040 -2.826 29.704 1.00 88.50 189 ALA A N 1
ATOM 1440 C CA . ALA A 1 189 ? -25.293 -3.029 28.278 1.00 88.50 189 ALA A CA 1
ATOM 1441 C C . ALA A 1 189 ? -24.752 -1.873 27.416 1.00 88.50 189 ALA A C 1
ATOM 1443 O O . ALA A 1 189 ? -24.161 -2.113 26.368 1.00 88.50 189 ALA A O 1
ATOM 1444 N N . THR A 1 190 ? -24.865 -0.628 27.890 1.00 88.12 190 THR A N 1
ATOM 1445 C CA . THR A 1 190 ? -24.334 0.557 27.187 1.00 88.12 190 THR A CA 1
ATOM 1446 C C . THR A 1 190 ? -22.800 0.551 27.141 1.00 88.12 190 THR A C 1
ATOM 1448 O O . THR A 1 190 ? -22.190 0.887 26.126 1.00 88.12 190 THR A O 1
ATOM 1451 N N . VAL A 1 191 ? -22.151 0.153 28.242 1.00 88.31 191 VAL A N 1
ATOM 1452 C CA . VAL A 1 191 ? -20.688 -0.038 28.309 1.00 88.31 191 VAL A CA 1
ATOM 1453 C C . VAL A 1 191 ? -20.254 -1.164 27.361 1.00 88.31 191 VAL A C 1
ATOM 1455 O O . VAL A 1 191 ? -19.260 -1.013 26.650 1.00 88.31 191 VAL A O 1
ATOM 1458 N N . MET A 1 192 ? -21.015 -2.260 27.300 1.00 89.12 192 MET A N 1
ATOM 1459 C CA . MET A 1 192 ? -20.733 -3.405 26.431 1.00 89.12 192 MET A CA 1
ATOM 1460 C C . MET A 1 192 ? -20.831 -3.031 24.955 1.00 89.12 192 MET A C 1
ATOM 1462 O O . MET A 1 192 ? -19.941 -3.370 24.180 1.00 89.12 192 MET A O 1
ATOM 1466 N N . GLU A 1 193 ? -21.864 -2.284 24.573 1.00 88.00 193 GLU A N 1
ATOM 1467 C CA . GLU A 1 193 ? -22.022 -1.799 23.205 1.00 88.00 193 GLU A CA 1
ATOM 1468 C C . GLU A 1 193 ? -20.814 -0.951 22.778 1.00 88.00 193 GLU A C 1
ATOM 1470 O O . GLU A 1 193 ? -20.211 -1.190 21.734 1.00 88.00 193 GLU A O 1
ATOM 1475 N N . ARG A 1 194 ? -20.368 -0.020 23.629 1.00 86.56 194 ARG A N 1
ATOM 1476 C CA . ARG A 1 194 ? -19.173 0.797 23.362 1.00 86.56 194 ARG A CA 1
ATOM 1477 C C . ARG A 1 194 ? -17.894 -0.037 23.255 1.00 86.56 194 ARG A C 1
ATOM 1479 O O . ARG A 1 194 ? -17.057 0.240 22.398 1.00 86.56 194 ARG A O 1
ATOM 1486 N N . LEU A 1 195 ? -17.735 -1.069 24.085 1.00 89.06 195 LEU A N 1
ATOM 1487 C CA . LEU A 1 195 ? -16.611 -2.007 23.967 1.00 89.06 195 LEU A CA 1
ATOM 1488 C C . LEU A 1 195 ? -16.637 -2.768 22.639 1.00 89.06 195 LEU A C 1
ATOM 1490 O O . LEU A 1 195 ? -15.590 -2.950 22.018 1.00 89.06 195 LEU A O 1
ATOM 1494 N N . GLN A 1 196 ? -17.818 -3.176 22.172 1.00 88.31 196 GLN A N 1
ATOM 1495 C CA . GLN A 1 196 ? -17.973 -3.810 20.863 1.00 88.31 196 GLN A CA 1
ATOM 1496 C C . GLN A 1 196 ? -17.602 -2.846 19.730 1.00 88.31 196 GLN A C 1
ATOM 1498 O O . GLN A 1 196 ? -16.883 -3.240 18.815 1.00 88.31 196 GLN A O 1
ATOM 1503 N N . GLN A 1 197 ? -17.988 -1.571 19.813 1.00 86.75 197 GLN A N 1
ATOM 1504 C CA . GLN A 1 197 ? -17.573 -0.556 18.837 1.00 86.75 197 GLN A CA 1
ATOM 1505 C C . GLN A 1 197 ? -16.041 -0.384 18.805 1.00 86.75 197 GLN A C 1
ATOM 1507 O O . GLN A 1 197 ? -15.437 -0.367 17.729 1.00 86.75 197 GLN A O 1
ATOM 1512 N N . LEU A 1 198 ? -15.387 -0.335 19.972 1.00 88.75 198 LEU A N 1
ATOM 1513 C CA . LEU A 1 198 ? -13.921 -0.297 20.066 1.00 88.75 198 LEU A CA 1
ATOM 1514 C C . LEU A 1 198 ? -13.256 -1.563 19.508 1.00 88.75 198 LEU A C 1
ATOM 1516 O O . LEU A 1 198 ? -12.168 -1.479 18.940 1.00 88.75 198 LEU A O 1
ATOM 1520 N N . ARG A 1 199 ? -13.904 -2.727 19.621 1.00 89.62 199 ARG A N 1
ATOM 1521 C CA . ARG A 1 199 ? -13.433 -3.969 18.996 1.00 89.62 199 ARG A CA 1
ATOM 1522 C C . ARG A 1 199 ? -13.450 -3.880 17.470 1.00 89.62 199 ARG A C 1
ATOM 1524 O O . ARG A 1 199 ? -12.463 -4.244 16.843 1.00 89.62 199 ARG A O 1
ATOM 1531 N N . VAL A 1 200 ? -14.518 -3.350 16.871 1.00 90.25 200 VAL A N 1
ATOM 1532 C CA . VAL A 1 200 ? -14.568 -3.162 15.409 1.00 90.25 200 VAL A CA 1
ATOM 1533 C C . VAL A 1 200 ? -13.500 -2.162 14.950 1.00 90.25 200 VAL A C 1
ATOM 1535 O O . VAL A 1 200 ? -12.847 -2.375 13.928 1.00 90.25 200 VAL A O 1
ATOM 1538 N N . LEU A 1 201 ? -13.265 -1.098 15.724 1.00 89.44 201 LEU A N 1
ATOM 1539 C CA . LEU A 1 201 ? -12.172 -0.160 15.465 1.00 89.44 201 LEU A CA 1
ATOM 1540 C C . LEU A 1 201 ? -10.797 -0.845 15.528 1.00 89.44 201 LEU A C 1
ATOM 1542 O O . LEU A 1 201 ? -9.950 -0.602 14.669 1.00 89.44 201 LEU A O 1
ATOM 1546 N N . HIS A 1 202 ? -10.579 -1.707 16.522 1.00 87.88 202 HIS A N 1
ATOM 1547 C CA . HIS A 1 202 ? -9.375 -2.528 16.609 1.00 87.88 202 HIS A CA 1
ATOM 1548 C C . HIS A 1 202 ? -9.205 -3.406 15.365 1.00 87.88 202 HIS A C 1
ATOM 1550 O O . HIS A 1 202 ? -8.122 -3.420 14.784 1.00 87.88 202 HIS A O 1
ATOM 1556 N N . ASP A 1 203 ? -10.257 -4.100 14.930 1.00 90.50 203 ASP A N 1
ATOM 1557 C CA . ASP A 1 203 ? -10.182 -4.997 13.775 1.00 90.50 203 ASP A CA 1
ATOM 1558 C C . ASP A 1 203 ? -9.823 -4.221 12.496 1.00 90.50 203 ASP A C 1
ATOM 1560 O O . ASP A 1 203 ? -9.011 -4.684 11.692 1.00 90.50 203 ASP A O 1
ATOM 1564 N N . ALA A 1 204 ? -10.340 -2.996 12.342 1.00 91.38 204 ALA A N 1
ATOM 1565 C CA . ALA A 1 204 ? -9.925 -2.085 11.277 1.00 91.38 204 ALA A CA 1
ATOM 1566 C C . ALA A 1 204 ? -8.452 -1.656 11.410 1.00 91.38 204 ALA A C 1
ATOM 1568 O O . ALA A 1 204 ? -7.708 -1.705 10.428 1.00 91.38 204 ALA A O 1
ATOM 1569 N N . GLY A 1 205 ? -8.000 -1.308 12.618 1.00 91.19 205 GLY A N 1
ATOM 1570 C CA . GLY A 1 205 ? -6.594 -1.003 12.896 1.00 91.19 205 GLY A CA 1
ATOM 1571 C C . GLY A 1 205 ? -5.655 -2.179 12.595 1.00 91.19 205 GLY A C 1
ATOM 1572 O O . GLY A 1 205 ? -4.572 -1.985 12.044 1.00 91.19 205 GLY A O 1
ATOM 1573 N N . TYR A 1 206 ? -6.087 -3.413 12.861 1.00 90.19 206 TYR A N 1
ATOM 1574 C CA . TYR A 1 206 ? -5.353 -4.627 12.503 1.00 90.19 206 TYR A CA 1
ATOM 1575 C C . TYR A 1 206 ? -5.262 -4.831 10.982 1.00 90.19 206 TYR A C 1
ATOM 1577 O O . TYR A 1 206 ? -4.217 -5.238 10.471 1.00 90.19 206 TYR A O 1
ATOM 1585 N N . GLN A 1 207 ? -6.314 -4.501 10.224 1.00 91.69 207 GLN A N 1
ATOM 1586 C CA . GLN A 1 207 ? -6.221 -4.508 8.759 1.00 91.69 207 GLN A CA 1
ATOM 1587 C C . GLN A 1 207 ? -5.208 -3.476 8.254 1.00 91.69 207 GLN A C 1
ATOM 1589 O O . GLN A 1 207 ? -4.375 -3.810 7.410 1.00 91.69 207 GLN A O 1
ATOM 1594 N N . VAL A 1 208 ? -5.214 -2.259 8.812 1.00 92.19 208 VAL A N 1
ATOM 1595 C CA . VAL A 1 208 ? -4.203 -1.230 8.510 1.00 92.19 208 VAL A CA 1
ATOM 1596 C C . VAL A 1 208 ? -2.795 -1.752 8.815 1.00 92.19 208 VAL A C 1
ATOM 1598 O O . VAL A 1 208 ? -1.903 -1.619 7.979 1.00 92.19 208 VAL A O 1
ATOM 1601 N N . GLN A 1 209 ? -2.602 -2.430 9.952 1.00 91.44 209 GLN A N 1
ATOM 1602 C CA . GLN A 1 209 ? -1.331 -3.062 10.313 1.00 91.44 209 GLN A CA 1
ATOM 1603 C C . GLN A 1 209 ? -0.856 -4.070 9.267 1.00 91.44 209 GLN A C 1
ATOM 1605 O O . GLN A 1 209 ? 0.283 -4.009 8.803 1.00 91.44 209 GLN A O 1
ATOM 1610 N N . LYS A 1 210 ? -1.729 -5.009 8.896 1.00 92.88 210 LYS A N 1
ATOM 1611 C CA . LYS A 1 210 ? -1.407 -6.066 7.935 1.00 92.88 210 LYS A CA 1
ATOM 1612 C C . LYS A 1 210 ? -1.034 -5.485 6.572 1.00 92.88 210 LYS A C 1
ATOM 1614 O O . LYS A 1 210 ? -0.081 -5.948 5.948 1.00 92.88 210 LYS A O 1
ATOM 1619 N N . ILE A 1 211 ? -1.775 -4.474 6.117 1.00 91.88 211 ILE A N 1
ATOM 1620 C CA . ILE A 1 211 ? -1.488 -3.780 4.860 1.00 91.88 211 ILE A CA 1
ATOM 1621 C C . ILE A 1 211 ? -0.146 -3.047 4.953 1.00 91.88 211 ILE A C 1
ATOM 1623 O O . ILE A 1 211 ? 0.659 -3.181 4.039 1.00 91.88 211 ILE A O 1
ATOM 1627 N N . GLY A 1 212 ? 0.115 -2.335 6.053 1.00 88.88 212 GLY A N 1
ATOM 1628 C CA . GLY A 1 212 ? 1.349 -1.577 6.250 1.00 88.88 212 GLY A CA 1
ATOM 1629 C C . GLY A 1 212 ? 2.612 -2.442 6.260 1.00 88.88 212 GLY A C 1
ATOM 1630 O O . GLY A 1 212 ? 3.589 -2.075 5.615 1.00 88.88 212 GLY A O 1
ATOM 1631 N N . TYR A 1 213 ? 2.595 -3.619 6.901 1.00 90.31 213 TYR A N 1
ATOM 1632 C CA . TYR A 1 213 ? 3.746 -4.536 6.851 1.00 90.31 213 TYR A CA 1
ATOM 1633 C C . TYR A 1 213 ? 4.027 -5.047 5.442 1.00 90.31 213 TYR A C 1
ATOM 1635 O O . TYR A 1 213 ? 5.157 -4.956 4.972 1.00 90.31 213 TYR A O 1
ATOM 1643 N N . ARG A 1 214 ? 2.986 -5.509 4.744 1.00 91.25 214 ARG A N 1
ATOM 1644 C CA . ARG A 1 214 ? 3.110 -5.950 3.352 1.00 91.25 214 ARG A CA 1
ATOM 1645 C C . ARG A 1 214 ? 3.639 -4.828 2.451 1.00 91.25 214 ARG A C 1
ATOM 1647 O O . ARG A 1 214 ? 4.528 -5.074 1.648 1.00 91.25 214 ARG A O 1
ATOM 1654 N N . LEU A 1 215 ? 3.148 -3.600 2.626 1.00 88.44 215 LEU A N 1
ATOM 1655 C CA . LEU A 1 215 ? 3.650 -2.420 1.916 1.00 88.44 215 LEU A CA 1
ATOM 1656 C C . LEU A 1 215 ? 5.130 -2.144 2.203 1.00 88.44 215 LEU A C 1
ATOM 1658 O O . LEU A 1 215 ? 5.854 -1.711 1.310 1.00 88.44 215 LEU A O 1
ATOM 1662 N N . GLY A 1 216 ? 5.585 -2.379 3.435 1.00 86.50 216 GLY A N 1
ATOM 1663 C CA . GLY A 1 216 ? 6.998 -2.287 3.799 1.00 86.50 216 GLY A CA 1
ATOM 1664 C C . GLY A 1 216 ? 7.865 -3.250 2.986 1.00 86.50 216 GLY A C 1
ATOM 1665 O O . GLY A 1 216 ? 8.867 -2.827 2.401 1.00 86.50 216 GLY A O 1
ATOM 1666 N N . ASP A 1 217 ? 7.436 -4.509 2.886 1.00 89.25 217 ASP A N 1
ATOM 1667 C CA . ASP A 1 217 ? 8.119 -5.551 2.112 1.00 89.25 217 ASP A CA 1
ATOM 1668 C C . ASP A 1 217 ? 8.095 -5.250 0.604 1.00 89.25 217 ASP A C 1
ATOM 1670 O O . ASP A 1 217 ? 9.137 -5.266 -0.057 1.00 89.25 217 ASP A O 1
ATOM 1674 N N . GLU A 1 218 ? 6.925 -4.896 0.063 1.00 89.88 218 GLU A N 1
ATOM 1675 C CA . GLU A 1 218 ? 6.736 -4.504 -1.342 1.00 89.88 218 GLU A CA 1
ATOM 1676 C C . GLU A 1 218 ? 7.584 -3.275 -1.699 1.00 89.88 218 GLU A C 1
ATOM 1678 O O . GLU A 1 218 ? 8.238 -3.237 -2.741 1.00 89.88 218 GLU A O 1
ATOM 1683 N N . SER A 1 219 ? 7.655 -2.284 -0.806 1.00 88.06 219 SER A N 1
ATOM 1684 C CA . SER A 1 219 ? 8.490 -1.096 -0.993 1.00 88.06 219 SER A CA 1
ATOM 1685 C C . SER A 1 219 ? 9.980 -1.449 -1.015 1.00 88.06 219 SER A C 1
ATOM 1687 O O . SER A 1 219 ? 10.726 -0.934 -1.852 1.00 88.06 219 SER A O 1
ATOM 1689 N N . ALA A 1 220 ? 10.436 -2.352 -0.142 1.00 87.94 220 ALA A N 1
ATOM 1690 C CA . ALA A 1 220 ? 11.818 -2.823 -0.148 1.00 87.94 220 ALA A CA 1
ATOM 1691 C C . ALA A 1 220 ? 12.164 -3.587 -1.438 1.00 87.94 220 ALA A C 1
ATOM 1693 O O . ALA A 1 220 ? 13.211 -3.319 -2.039 1.00 87.94 220 ALA A O 1
ATOM 1694 N N . ALA A 1 221 ? 11.277 -4.476 -1.894 1.00 91.38 221 ALA A N 1
ATOM 1695 C CA . ALA A 1 221 ? 11.436 -5.223 -3.141 1.00 91.38 221 ALA A CA 1
ATOM 1696 C C . ALA A 1 221 ? 11.467 -4.294 -4.368 1.00 91.38 221 ALA A C 1
ATOM 1698 O O . ALA A 1 221 ? 12.367 -4.396 -5.209 1.00 91.38 221 ALA A O 1
ATOM 1699 N N . CYS A 1 222 ? 10.552 -3.324 -4.425 1.00 92.00 222 CYS A N 1
ATOM 1700 C CA . CYS A 1 222 ? 10.493 -2.313 -5.475 1.00 92.00 222 CYS A CA 1
ATOM 1701 C C . CYS A 1 222 ? 11.781 -1.476 -5.522 1.00 92.00 222 CYS A C 1
ATOM 1703 O O . CYS A 1 222 ? 12.421 -1.386 -6.570 1.00 92.00 222 CYS A O 1
ATOM 1705 N N . ARG A 1 223 ? 12.266 -0.962 -4.379 1.00 90.94 223 ARG A N 1
ATOM 1706 C CA . ARG A 1 223 ? 13.555 -0.242 -4.317 1.00 90.94 223 ARG A CA 1
ATOM 1707 C C . ARG A 1 223 ? 14.728 -1.104 -4.787 1.00 90.94 223 ARG A C 1
ATOM 1709 O O . ARG A 1 223 ? 15.609 -0.602 -5.482 1.00 90.94 223 ARG A O 1
ATOM 1716 N N . GLY A 1 224 ? 14.764 -2.380 -4.402 1.00 92.69 224 GLY A N 1
ATOM 1717 C CA . GLY A 1 224 ? 15.789 -3.322 -4.858 1.00 92.69 224 GLY A CA 1
ATOM 1718 C C . GLY A 1 224 ? 15.784 -3.488 -6.379 1.00 92.69 224 GLY A C 1
ATOM 1719 O O . GLY A 1 224 ? 16.837 -3.401 -7.011 1.00 92.69 224 GLY A O 1
ATOM 1720 N N . THR A 1 225 ? 14.598 -3.648 -6.960 1.00 95.44 225 THR A N 1
ATOM 1721 C CA . THR A 1 225 ? 14.382 -3.784 -8.409 1.00 95.44 225 THR A CA 1
ATOM 1722 C C . THR A 1 225 ? 14.790 -2.516 -9.155 1.00 95.44 225 THR A C 1
ATOM 1724 O O . THR A 1 225 ? 15.578 -2.577 -10.094 1.00 95.44 225 THR A O 1
ATOM 1727 N N . LEU A 1 226 ? 14.361 -1.347 -8.678 1.00 93.94 226 LEU A N 1
ATOM 1728 C CA . LEU A 1 226 ? 14.690 -0.057 -9.283 1.00 93.94 226 LEU A CA 1
ATOM 1729 C C . LEU A 1 226 ? 16.185 0.276 -9.217 1.00 93.94 226 LEU A C 1
ATOM 1731 O O . LEU A 1 226 ? 16.723 0.864 -10.152 1.00 93.94 226 LEU A O 1
ATOM 1735 N N . ARG A 1 227 ? 16.894 -0.130 -8.155 1.00 92.75 227 ARG A N 1
ATOM 1736 C CA . ARG A 1 227 ? 18.360 0.013 -8.088 1.00 92.75 227 ARG A CA 1
ATOM 1737 C C . ARG A 1 227 ? 19.067 -0.857 -9.125 1.00 92.75 227 ARG A C 1
ATOM 1739 O O . ARG A 1 227 ? 19.996 -0.373 -9.768 1.00 92.75 227 ARG A O 1
ATOM 1746 N N . LYS A 1 228 ? 18.627 -2.109 -9.303 1.00 92.75 228 LYS A N 1
ATOM 1747 C CA . LYS A 1 228 ? 19.157 -3.005 -10.346 1.00 92.75 228 LYS A CA 1
ATOM 1748 C C . LYS A 1 228 ? 18.882 -2.448 -11.741 1.00 92.75 228 LYS A C 1
ATOM 1750 O O . LYS A 1 228 ? 19.800 -2.383 -12.553 1.00 92.75 228 LYS A O 1
ATOM 1755 N N . LEU A 1 229 ? 17.654 -1.984 -11.986 1.00 93.94 229 LEU A N 1
ATOM 1756 C CA . LEU A 1 229 ? 17.287 -1.340 -13.244 1.00 93.94 229 LEU A CA 1
ATOM 1757 C C . LEU A 1 229 ? 18.165 -0.113 -13.493 1.00 93.94 229 LEU A C 1
ATOM 1759 O O . LEU A 1 229 ? 18.744 0.007 -14.563 1.00 93.94 229 LEU A O 1
ATOM 1763 N N . GLY A 1 230 ? 18.343 0.758 -12.497 1.00 90.25 230 GLY A N 1
ATOM 1764 C CA . GLY A 1 230 ? 19.240 1.904 -12.610 1.00 90.25 230 GLY A CA 1
ATOM 1765 C C . GLY A 1 230 ? 20.654 1.506 -13.060 1.00 90.25 230 GLY A C 1
ATOM 1766 O O . GLY A 1 230 ? 21.190 2.088 -14.001 1.00 90.25 230 GLY A O 1
ATOM 1767 N N . GLN A 1 231 ? 21.244 0.476 -12.451 1.00 87.56 231 GLN A N 1
ATOM 1768 C CA . GLN A 1 231 ? 22.557 -0.030 -12.870 1.00 87.56 231 GLN A CA 1
ATOM 1769 C C . GLN A 1 231 ? 22.551 -0.503 -14.333 1.00 87.56 231 GLN A C 1
ATOM 1771 O O . GLN A 1 231 ? 23.452 -0.155 -15.096 1.00 87.56 231 GLN A O 1
ATOM 1776 N N . ALA A 1 232 ? 21.515 -1.225 -14.759 1.00 87.25 232 ALA A N 1
ATOM 1777 C CA . ALA A 1 232 ? 21.390 -1.677 -16.143 1.00 87.25 232 ALA A CA 1
ATOM 1778 C C . ALA A 1 232 ? 21.204 -0.525 -17.148 1.00 87.25 232 ALA A C 1
ATOM 1780 O O . ALA A 1 232 ? 21.723 -0.590 -18.263 1.00 87.25 232 ALA A O 1
ATOM 1781 N N . LEU A 1 233 ? 20.514 0.550 -16.750 1.00 86.75 233 LEU A N 1
ATOM 1782 C CA . LEU A 1 233 ? 20.343 1.752 -17.569 1.00 86.75 233 LEU A CA 1
ATOM 1783 C C . LEU A 1 233 ? 21.663 2.501 -17.791 1.00 86.75 233 LEU A C 1
ATOM 1785 O O . LEU A 1 233 ? 21.834 3.113 -18.844 1.00 86.75 233 LEU A O 1
ATOM 1789 N N . SER A 1 234 ? 22.597 2.441 -16.834 1.00 77.75 234 SER A N 1
ATOM 1790 C CA . SER A 1 234 ? 23.893 3.118 -16.963 1.00 77.75 234 SER A CA 1
ATOM 1791 C C . SER A 1 234 ? 24.850 2.467 -17.967 1.00 77.75 234 SER A C 1
ATOM 1793 O O . SER A 1 234 ? 25.576 3.203 -18.626 1.00 77.75 234 SER A O 1
ATOM 1795 N N . HIS A 1 235 ? 24.833 1.135 -18.130 1.00 69.94 235 HIS A N 1
ATOM 1796 C CA . HIS A 1 235 ? 25.861 0.401 -18.894 1.00 69.94 235 HIS A CA 1
ATOM 1797 C C . HIS A 1 235 ? 25.316 -0.831 -19.638 1.00 69.94 235 HIS A C 1
ATOM 1799 O O . HIS A 1 235 ? 25.676 -1.970 -19.338 1.00 69.94 235 HIS A O 1
ATOM 1805 N N . GLY A 1 236 ? 24.410 -0.634 -20.599 1.00 79.81 236 GLY A N 1
ATOM 1806 C CA . GLY A 1 236 ? 23.742 -1.765 -21.254 1.00 79.81 236 GLY A CA 1
ATOM 1807 C C . GLY A 1 236 ? 23.343 -1.522 -22.701 1.00 79.81 236 GLY A C 1
ATOM 1808 O O . GLY A 1 236 ? 24.171 -1.516 -23.611 1.00 79.81 236 GLY A O 1
ATOM 1809 N N . LEU A 1 237 ? 22.039 -1.381 -22.934 1.00 86.38 237 LEU A N 1
ATOM 1810 C CA . LEU A 1 237 ? 21.485 -1.289 -24.283 1.00 86.38 237 LEU A CA 1
ATOM 1811 C C . LEU A 1 237 ? 21.881 0.014 -24.988 1.00 86.38 237 LEU A C 1
ATOM 1813 O O . LEU A 1 237 ? 22.248 -0.020 -26.157 1.00 86.38 237 LEU A O 1
ATOM 1817 N N . LEU A 1 238 ? 21.825 1.155 -24.296 1.00 87.19 238 LEU A N 1
ATOM 1818 C CA . LEU A 1 238 ? 22.050 2.461 -24.919 1.00 87.19 238 LEU A CA 1
ATOM 1819 C C . LEU A 1 238 ? 23.477 2.616 -25.461 1.00 87.19 238 LEU A C 1
ATOM 1821 O O . LEU A 1 238 ? 23.661 3.126 -26.562 1.00 87.19 238 LEU A O 1
ATOM 1825 N N . GLU A 1 239 ? 24.480 2.148 -24.717 1.00 86.69 239 GLU A N 1
ATOM 1826 C CA . GLU A 1 239 ? 25.879 2.147 -25.161 1.00 86.69 239 GLU A CA 1
ATOM 1827 C C . GLU A 1 239 ? 26.062 1.271 -26.405 1.00 86.69 239 GLU A C 1
ATOM 1829 O O . GLU A 1 239 ? 26.673 1.705 -27.381 1.00 86.69 239 GLU A O 1
ATOM 1834 N N . ARG A 1 240 ? 25.448 0.080 -26.420 1.00 87.25 240 ARG A N 1
ATOM 1835 C CA . ARG A 1 240 ? 25.473 -0.828 -27.577 1.00 87.25 240 ARG A CA 1
ATOM 1836 C C . ARG A 1 240 ? 24.763 -0.232 -28.793 1.00 87.25 240 ARG A C 1
ATOM 1838 O O . ARG A 1 240 ? 25.285 -0.298 -29.898 1.00 87.25 240 ARG A O 1
ATOM 1845 N N . LEU A 1 241 ? 23.604 0.402 -28.603 1.00 87.38 241 LEU A N 1
ATOM 1846 C CA . LEU A 1 241 ? 22.888 1.092 -29.680 1.00 87.38 241 LEU A CA 1
ATOM 1847 C C . LEU A 1 241 ? 23.693 2.276 -30.229 1.00 87.38 241 LEU A C 1
ATOM 1849 O O . LEU A 1 241 ? 23.718 2.469 -31.441 1.00 87.38 241 LEU A O 1
ATOM 1853 N N . ARG A 1 242 ? 24.376 3.039 -29.362 1.00 84.56 242 ARG A N 1
ATOM 1854 C CA . ARG A 1 242 ? 25.290 4.121 -29.767 1.00 84.56 242 ARG A CA 1
ATOM 1855 C C . ARG A 1 242 ? 26.479 3.588 -30.569 1.00 84.56 242 ARG A C 1
ATOM 1857 O O . ARG A 1 242 ? 26.823 4.190 -31.579 1.00 84.56 242 ARG A O 1
ATOM 1864 N N . GLY A 1 243 ? 27.058 2.458 -30.159 1.00 82.38 243 GLY A N 1
ATOM 1865 C CA . GLY A 1 243 ? 28.115 1.771 -30.907 1.00 82.38 243 GLY A CA 1
ATOM 1866 C C . GLY A 1 243 ? 27.658 1.356 -32.305 1.00 82.38 243 GLY A C 1
ATOM 1867 O O . GLY A 1 243 ? 28.321 1.674 -33.286 1.00 82.38 243 GLY A O 1
ATOM 1868 N N . LEU A 1 244 ? 26.468 0.757 -32.409 1.00 79.56 244 LEU A N 1
ATOM 1869 C CA . LEU A 1 244 ? 25.881 0.337 -33.684 1.00 79.56 244 LEU A CA 1
ATOM 1870 C C . LEU A 1 244 ? 25.664 1.497 -34.669 1.00 79.56 244 LEU A C 1
ATOM 1872 O O . LEU A 1 244 ? 25.892 1.322 -35.860 1.00 79.56 244 LEU A O 1
ATOM 1876 N N . ILE A 1 245 ? 25.244 2.676 -34.196 1.00 79.56 245 ILE A N 1
ATOM 1877 C CA . ILE A 1 245 ? 24.986 3.837 -35.072 1.00 79.56 245 ILE A CA 1
ATOM 1878 C C . ILE A 1 245 ? 26.231 4.685 -35.376 1.00 79.56 245 ILE A C 1
ATOM 1880 O O . ILE A 1 245 ? 26.165 5.525 -36.272 1.00 79.56 245 ILE A O 1
ATOM 1884 N N . ALA A 1 246 ? 27.322 4.517 -34.620 1.00 74.44 246 ALA A N 1
ATOM 1885 C CA . ALA A 1 246 ? 28.561 5.287 -34.774 1.00 74.44 246 ALA A CA 1
ATOM 1886 C C . ALA A 1 246 ? 29.516 4.704 -35.831 1.00 74.44 246 ALA A C 1
ATOM 1888 O O . ALA A 1 246 ? 30.467 5.373 -36.233 1.00 74.44 246 ALA A O 1
ATOM 1889 N N . LEU A 1 247 ? 29.285 3.468 -36.274 1.00 66.69 247 LEU A N 1
ATOM 1890 C CA . LEU A 1 247 ? 30.089 2.820 -37.306 1.00 66.69 247 LEU A CA 1
ATOM 1891 C C . LEU A 1 247 ? 29.728 3.377 -38.694 1.00 66.69 247 LEU A C 1
ATOM 1893 O O . LEU A 1 247 ? 28.558 3.408 -39.064 1.00 66.69 247 LEU A O 1
ATOM 1897 N N . GLU A 1 248 ? 30.736 3.776 -39.482 1.00 57.44 248 GLU A N 1
ATOM 1898 C CA . GLU A 1 248 ? 30.552 4.220 -40.881 1.00 57.44 248 GLU A CA 1
ATOM 1899 C C . GLU A 1 248 ? 30.023 3.099 -41.792 1.00 57.44 248 GLU A C 1
ATOM 1901 O O . GLU A 1 248 ? 29.412 3.373 -42.818 1.00 57.44 248 GLU A O 1
ATOM 1906 N N . HIS A 1 249 ? 30.258 1.839 -41.412 1.00 56.78 249 HIS A N 1
ATOM 1907 C CA . HIS A 1 249 ? 29.715 0.639 -42.045 1.00 56.78 249 HIS A CA 1
ATOM 1908 C C . HIS A 1 249 ? 29.323 -0.353 -40.941 1.00 56.78 249 HIS A C 1
ATOM 1910 O O . HIS A 1 249 ? 30.150 -0.683 -40.088 1.00 56.78 249 HIS A O 1
ATOM 1916 N N . PHE A 1 250 ? 28.077 -0.835 -40.945 1.00 59.84 250 PHE A N 1
ATOM 1917 C CA . PHE A 1 250 ? 27.568 -1.765 -39.930 1.00 59.84 250 PHE A CA 1
ATOM 1918 C C . PHE A 1 250 ? 28.435 -3.035 -39.822 1.00 59.84 250 PHE A C 1
ATOM 1920 O O . PHE A 1 250 ? 28.570 -3.795 -40.782 1.00 59.84 250 PHE A O 1
ATOM 1927 N N . ALA A 1 251 ? 29.007 -3.287 -38.638 1.00 54.22 251 ALA A N 1
ATOM 1928 C CA . ALA A 1 251 ? 29.782 -4.496 -38.358 1.00 54.22 251 ALA A CA 1
ATOM 1929 C C . ALA A 1 251 ? 28.837 -5.702 -38.143 1.00 54.22 251 ALA A C 1
ATOM 1931 O O . ALA A 1 251 ? 27.939 -5.636 -37.297 1.00 54.22 251 ALA A O 1
ATOM 1932 N N . PRO A 1 252 ? 28.991 -6.813 -38.889 1.00 63.12 252 PRO A N 1
ATOM 1933 C CA . PRO A 1 252 ? 27.981 -7.860 -38.920 1.00 63.12 252 PRO A CA 1
ATOM 1934 C C . PRO A 1 252 ? 28.103 -8.838 -37.741 1.00 63.12 252 PRO A C 1
ATOM 1936 O O . PRO A 1 252 ? 29.176 -9.335 -37.406 1.00 63.12 252 PRO A O 1
ATOM 1939 N N . GLY A 1 253 ? 26.952 -9.196 -37.168 1.00 70.81 253 GLY A N 1
ATOM 1940 C CA . GLY A 1 253 ? 26.758 -10.428 -36.400 1.00 70.81 253 GLY A CA 1
ATOM 1941 C C . GLY A 1 253 ? 26.808 -10.281 -34.881 1.00 70.81 253 GLY A C 1
ATOM 1942 O O . GLY A 1 253 ? 25.772 -10.416 -34.233 1.00 70.81 253 GLY A O 1
ATOM 1943 N N . GLU A 1 254 ? 27.990 -10.080 -34.299 1.00 78.12 254 GLU A N 1
ATOM 1944 C CA . GLU A 1 254 ? 28.173 -10.182 -32.839 1.00 78.12 254 GLU A CA 1
ATOM 1945 C C . GLU A 1 254 ? 27.643 -8.969 -32.070 1.00 78.12 254 GLU A C 1
ATOM 1947 O O . GLU A 1 254 ? 26.890 -9.144 -31.114 1.00 78.12 254 GLU A O 1
ATOM 1952 N N . GLU A 1 255 ? 27.941 -7.753 -32.532 1.00 80.56 255 GLU A N 1
ATOM 1953 C CA . GLU A 1 255 ? 27.430 -6.491 -31.968 1.00 80.56 255 GLU A CA 1
ATOM 1954 C C . GLU A 1 255 ? 25.891 -6.448 -31.981 1.00 80.56 255 GLU A C 1
ATOM 1956 O O . GLU A 1 255 ? 25.249 -6.143 -30.974 1.00 80.56 255 GLU A O 1
ATOM 1961 N N . MET A 1 256 ? 25.278 -6.844 -33.104 1.00 84.38 256 MET A N 1
ATOM 1962 C CA . MET A 1 256 ? 23.820 -6.901 -33.249 1.00 84.38 256 MET A CA 1
ATOM 1963 C C . MET A 1 256 ? 23.196 -7.966 -32.339 1.00 84.38 256 MET A C 1
ATOM 1965 O O . MET A 1 256 ? 22.192 -7.686 -31.684 1.00 84.38 256 MET A O 1
ATOM 1969 N N . ARG A 1 257 ? 23.792 -9.167 -32.250 1.00 85.81 257 ARG A N 1
ATOM 1970 C CA . ARG A 1 257 ? 23.339 -10.211 -31.314 1.00 85.81 257 ARG A CA 1
ATOM 1971 C C . ARG A 1 257 ? 23.427 -9.730 -29.868 1.00 85.81 257 ARG A C 1
ATOM 1973 O O . ARG A 1 257 ? 22.476 -9.905 -29.112 1.00 85.81 257 ARG A O 1
ATOM 1980 N N . ALA A 1 258 ? 24.524 -9.074 -29.497 1.00 87.69 258 ALA A N 1
ATOM 1981 C CA . ALA A 1 258 ? 24.708 -8.542 -28.155 1.00 87.69 258 ALA A CA 1
ATOM 1982 C C . ALA A 1 258 ? 23.713 -7.411 -27.833 1.00 87.69 258 ALA A C 1
ATOM 1984 O O . ALA A 1 258 ? 23.196 -7.347 -26.720 1.00 87.69 258 ALA A O 1
ATOM 1985 N N . ALA A 1 259 ? 23.386 -6.547 -28.799 1.00 88.94 259 ALA A N 1
ATOM 1986 C CA . ALA A 1 259 ? 22.360 -5.517 -28.635 1.00 88.94 259 ALA A CA 1
ATOM 1987 C C . ALA A 1 259 ? 20.939 -6.103 -28.536 1.00 88.94 259 ALA A C 1
ATOM 1989 O O . ALA A 1 259 ? 20.140 -5.636 -27.727 1.00 88.94 259 ALA A O 1
ATOM 1990 N N . GLN A 1 260 ? 20.620 -7.149 -29.304 1.00 90.00 260 GLN A N 1
ATOM 1991 C CA . GLN A 1 260 ? 19.344 -7.871 -29.201 1.00 90.00 260 GLN A CA 1
ATOM 1992 C C . GLN A 1 260 ? 19.200 -8.606 -27.862 1.00 90.00 260 GLN A C 1
ATOM 1994 O O . GLN A 1 260 ? 18.121 -8.595 -27.260 1.00 90.00 260 GLN A O 1
ATOM 1999 N N . GLN A 1 261 ? 20.286 -9.201 -27.367 1.00 91.56 261 GLN A N 1
ATOM 2000 C CA . GLN A 1 261 ? 20.322 -9.799 -26.037 1.00 91.56 261 GLN A CA 1
ATOM 2001 C C . GLN A 1 261 ? 20.113 -8.732 -24.953 1.00 91.56 261 GLN A C 1
ATOM 2003 O O . GLN A 1 261 ? 19.199 -8.869 -24.144 1.00 91.56 261 GLN A O 1
ATOM 2008 N N . ALA A 1 262 ? 20.867 -7.627 -24.997 1.00 91.56 262 ALA A N 1
ATOM 2009 C CA . ALA A 1 262 ? 20.720 -6.516 -24.053 1.00 91.56 262 ALA A CA 1
ATOM 2010 C C . ALA A 1 262 ? 19.317 -5.888 -24.092 1.00 91.56 262 ALA A C 1
ATOM 2012 O O . ALA A 1 262 ? 18.782 -5.493 -23.058 1.00 91.56 262 ALA A O 1
ATOM 2013 N N . ARG A 1 263 ? 18.685 -5.830 -25.273 1.00 93.25 263 ARG A N 1
ATOM 2014 C CA . ARG A 1 263 ? 17.275 -5.443 -25.412 1.00 93.25 263 ARG A CA 1
ATOM 2015 C C . ARG A 1 263 ? 16.377 -6.394 -24.633 1.00 93.25 263 ARG A C 1
ATOM 2017 O O . ARG A 1 263 ? 15.545 -5.928 -23.865 1.00 93.25 263 ARG A O 1
ATOM 2024 N N . SER A 1 264 ? 16.521 -7.697 -24.851 1.00 93.31 264 SER A N 1
ATOM 2025 C CA . SER A 1 264 ? 15.653 -8.705 -24.233 1.00 93.31 264 SER A CA 1
ATOM 2026 C C . SER A 1 264 ? 15.783 -8.675 -22.709 1.00 93.31 264 SER A C 1
ATOM 2028 O O . SER A 1 264 ? 14.780 -8.671 -22.000 1.00 93.31 264 SER A O 1
ATOM 2030 N N . GLU A 1 265 ? 17.014 -8.560 -22.207 1.00 93.56 265 GLU A N 1
ATOM 2031 C CA . GLU A 1 265 ? 17.307 -8.407 -20.780 1.00 93.56 265 GLU A CA 1
ATOM 2032 C C . GLU A 1 265 ? 16.672 -7.134 -20.201 1.00 93.56 265 GLU A C 1
ATOM 2034 O O . GLU A 1 265 ? 16.002 -7.196 -19.169 1.00 93.56 265 GLU A O 1
ATOM 2039 N N . LEU A 1 266 ? 16.807 -5.991 -20.885 1.00 94.69 266 LEU A N 1
ATOM 2040 C CA . LEU A 1 266 ? 16.202 -4.734 -20.442 1.00 94.69 266 LEU A CA 1
ATOM 2041 C C . LEU A 1 266 ? 14.668 -4.791 -20.454 1.00 94.69 266 LEU A C 1
ATOM 2043 O O . LEU A 1 266 ? 14.039 -4.274 -19.537 1.00 94.69 266 LEU A O 1
ATOM 2047 N N . GLN A 1 267 ? 14.048 -5.440 -21.445 1.00 95.56 267 GLN A N 1
ATOM 2048 C CA . GLN A 1 267 ? 12.590 -5.607 -21.483 1.00 95.56 267 GLN A CA 1
ATOM 2049 C C . GLN A 1 267 ? 12.074 -6.401 -20.280 1.00 95.56 267 GLN A C 1
ATOM 2051 O O . GLN A 1 267 ? 11.067 -6.014 -19.690 1.00 95.56 267 GLN A O 1
ATOM 2056 N N . VAL A 1 268 ? 12.775 -7.471 -19.890 1.00 95.88 268 VAL A N 1
ATOM 2057 C CA . VAL A 1 268 ? 12.432 -8.255 -18.693 1.00 95.88 268 VAL A CA 1
ATOM 2058 C C . VAL A 1 268 ? 12.543 -7.391 -17.437 1.00 95.88 268 VAL A C 1
ATOM 2060 O O . VAL A 1 268 ? 11.612 -7.362 -16.637 1.00 95.88 268 VAL A O 1
ATOM 2063 N N . GLN A 1 269 ? 13.634 -6.638 -17.287 1.00 95.56 269 GLN A N 1
ATOM 2064 C CA . GLN A 1 269 ? 13.845 -5.778 -16.117 1.00 95.56 269 GLN A CA 1
ATOM 2065 C C . GLN A 1 269 ? 12.836 -4.625 -16.031 1.00 95.56 269 GLN A C 1
ATOM 2067 O O . GLN A 1 269 ? 12.370 -4.297 -14.942 1.00 95.56 269 GLN A O 1
ATOM 2072 N N . LEU A 1 270 ? 12.479 -4.011 -17.164 1.00 96.81 270 LEU A N 1
ATOM 2073 C CA . LEU A 1 270 ? 11.445 -2.976 -17.224 1.00 96.81 270 LEU A CA 1
ATOM 2074 C C . LEU A 1 270 ? 10.073 -3.548 -16.857 1.00 96.81 270 LEU A C 1
ATOM 2076 O O . LEU A 1 270 ? 9.365 -2.940 -16.061 1.00 96.81 270 LEU A O 1
ATOM 2080 N N . ALA A 1 271 ? 9.712 -4.723 -17.381 1.00 97.00 271 ALA A N 1
ATOM 2081 C CA . ALA A 1 271 ? 8.452 -5.383 -17.044 1.00 97.00 271 ALA A CA 1
ATOM 2082 C C . ALA A 1 271 ? 8.374 -5.756 -15.552 1.00 97.00 271 ALA A C 1
ATOM 2084 O O . ALA A 1 271 ? 7.350 -5.516 -14.915 1.00 97.00 271 ALA A O 1
ATOM 2085 N N . GLU A 1 272 ? 9.462 -6.280 -14.980 1.00 97.38 272 GLU A N 1
ATOM 2086 C CA . GLU A 1 272 ? 9.561 -6.560 -13.542 1.00 97.38 272 GLU A CA 1
ATOM 2087 C C . GLU A 1 272 ? 9.414 -5.275 -12.713 1.00 97.38 272 GLU A C 1
ATOM 2089 O O . GLU A 1 272 ? 8.664 -5.247 -11.740 1.00 97.38 272 GLU A O 1
ATOM 2094 N N . ALA A 1 273 ? 10.076 -4.184 -13.111 1.00 96.56 273 ALA A N 1
ATOM 2095 C CA . ALA A 1 273 ? 9.956 -2.900 -12.427 1.00 96.56 273 ALA A CA 1
ATOM 2096 C C . ALA A 1 273 ? 8.528 -2.334 -12.481 1.00 96.56 273 ALA A C 1
ATOM 2098 O O . ALA A 1 273 ? 8.052 -1.820 -11.469 1.00 96.56 273 ALA A O 1
ATOM 2099 N N . ILE A 1 274 ? 7.836 -2.454 -13.621 1.00 96.75 274 ILE A N 1
ATOM 2100 C CA . ILE A 1 274 ? 6.428 -2.049 -13.758 1.00 96.75 274 ILE A CA 1
ATOM 2101 C C . ILE A 1 274 ? 5.558 -2.843 -12.782 1.00 96.75 274 ILE A C 1
ATOM 2103 O O . ILE A 1 274 ? 4.854 -2.233 -11.986 1.00 96.75 274 ILE A O 1
ATOM 2107 N N . ASP A 1 275 ? 5.664 -4.177 -12.768 1.00 96.12 275 ASP A N 1
ATOM 2108 C CA . ASP A 1 275 ? 4.892 -5.037 -11.857 1.00 96.12 275 ASP A CA 1
ATOM 2109 C C . ASP A 1 275 ? 5.121 -4.665 -10.380 1.00 96.12 275 ASP A C 1
ATOM 2111 O O . ASP A 1 275 ? 4.169 -4.536 -9.609 1.00 96.12 275 ASP A O 1
ATOM 2115 N N . GLN A 1 276 ? 6.369 -4.396 -9.982 1.00 94.94 276 GLN A N 1
ATOM 2116 C CA . GLN A 1 276 ? 6.682 -3.961 -8.615 1.00 94.94 276 GLN A CA 1
ATOM 2117 C C . GLN A 1 276 ? 6.081 -2.590 -8.270 1.00 94.94 276 GLN A C 1
ATOM 2119 O O . GLN A 1 276 ? 5.584 -2.393 -7.159 1.00 94.94 276 GLN A O 1
ATOM 2124 N N . VAL A 1 277 ? 6.122 -1.632 -9.201 1.00 93.50 277 VAL A N 1
ATOM 2125 C CA . VAL A 1 277 ? 5.533 -0.299 -9.004 1.00 93.50 277 VAL A CA 1
ATOM 2126 C C . VAL A 1 277 ? 4.007 -0.390 -8.918 1.00 93.50 277 VAL A C 1
ATOM 2128 O O . VAL A 1 277 ? 3.428 0.182 -7.992 1.00 93.50 277 VAL A O 1
ATOM 2131 N N . THR A 1 278 ? 3.369 -1.172 -9.792 1.00 93.12 278 THR A N 1
ATOM 2132 C CA . THR A 1 278 ? 1.918 -1.399 -9.779 1.00 93.12 278 THR A CA 1
ATOM 2133 C C . THR A 1 278 ? 1.462 -2.026 -8.463 1.00 93.12 278 THR A C 1
ATOM 2135 O O . THR A 1 278 ? 0.556 -1.492 -7.820 1.00 93.12 278 THR A O 1
ATOM 2138 N N . ARG A 1 279 ? 2.123 -3.094 -7.992 1.00 92.12 279 ARG A N 1
ATOM 2139 C CA . ARG A 1 279 ? 1.804 -3.721 -6.693 1.00 92.12 279 ARG A CA 1
ATOM 2140 C C . ARG A 1 279 ? 1.915 -2.733 -5.536 1.00 92.12 279 ARG A C 1
ATOM 2142 O O . ARG A 1 279 ? 1.023 -2.669 -4.692 1.00 92.12 279 ARG A O 1
ATOM 2149 N N . LEU A 1 280 ? 2.967 -1.911 -5.524 1.00 90.38 280 LEU A N 1
ATOM 2150 C CA . LEU A 1 280 ? 3.139 -0.882 -4.501 1.00 90.38 280 LEU A CA 1
ATOM 2151 C C . LEU A 1 280 ? 1.997 0.151 -4.532 1.00 90.38 280 LEU A C 1
ATOM 2153 O O . LEU A 1 280 ? 1.468 0.510 -3.479 1.00 90.38 280 LEU A O 1
ATOM 2157 N N . GLN A 1 281 ? 1.584 0.611 -5.717 1.00 89.69 281 GLN A N 1
ATOM 2158 C CA . GLN A 1 281 ? 0.457 1.542 -5.874 1.00 89.69 281 GLN A CA 1
ATOM 2159 C C . GLN A 1 281 ? -0.879 0.918 -5.438 1.00 89.69 281 GLN A C 1
ATOM 2161 O O . GLN A 1 281 ? -1.711 1.592 -4.824 1.00 89.69 281 GLN A O 1
AT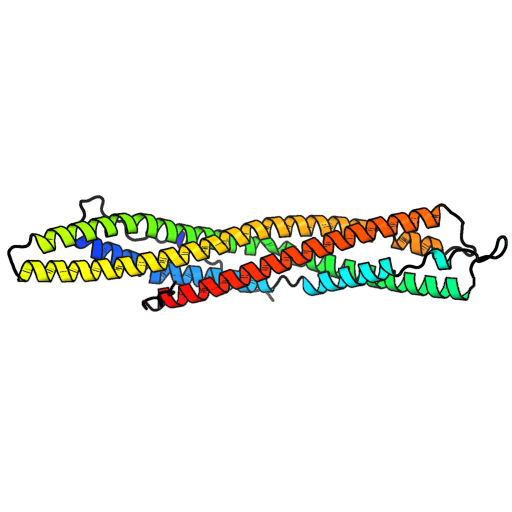OM 2166 N N . GLU A 1 282 ? -1.102 -0.365 -5.723 1.00 90.81 282 GLU A N 1
ATOM 2167 C CA . GLU A 1 282 ? -2.276 -1.106 -5.251 1.00 90.81 282 GLU A CA 1
ATOM 2168 C C . GLU A 1 282 ? -2.290 -1.227 -3.726 1.00 90.81 282 GLU A C 1
ATOM 2170 O O . GLU A 1 282 ? -3.310 -0.937 -3.093 1.00 90.81 282 GLU A O 1
ATOM 2175 N N . GLY A 1 283 ? -1.149 -1.576 -3.126 1.00 90.12 283 GLY A N 1
ATOM 2176 C CA . GLY A 1 283 ? -0.970 -1.612 -1.678 1.00 90.12 283 GLY A CA 1
ATOM 2177 C C . GLY A 1 283 ? -1.270 -0.258 -1.033 1.00 90.12 283 GLY A C 1
ATOM 2178 O O . GLY A 1 283 ? -2.001 -0.190 -0.043 1.00 90.12 283 GLY A O 1
ATOM 2179 N N . GLN A 1 284 ? -0.789 0.838 -1.627 1.00 88.44 284 GLN A N 1
ATOM 2180 C CA . GLN A 1 284 ? -1.053 2.200 -1.155 1.00 88.44 284 GLN A CA 1
ATOM 2181 C C . GLN A 1 284 ? -2.536 2.548 -1.225 1.00 88.44 284 GLN A C 1
ATOM 2183 O O . GLN A 1 284 ? -3.088 3.101 -0.275 1.00 88.44 284 GLN A O 1
ATOM 2188 N N . ARG A 1 285 ? -3.204 2.196 -2.328 1.00 89.81 285 ARG A N 1
ATOM 2189 C CA . ARG A 1 285 ? -4.645 2.416 -2.487 1.00 89.81 285 ARG A CA 1
ATOM 2190 C C . ARG A 1 285 ? -5.439 1.608 -1.457 1.00 89.81 285 ARG A C 1
ATOM 2192 O O . ARG A 1 285 ? -6.388 2.126 -0.872 1.00 89.81 285 ARG A O 1
ATOM 2199 N N . ALA A 1 286 ? -5.023 0.372 -1.180 1.00 91.88 286 ALA A N 1
ATOM 2200 C CA . ALA A 1 286 ? -5.609 -0.446 -0.122 1.00 91.88 286 ALA A CA 1
ATOM 2201 C C . ALA A 1 286 ? -5.405 0.179 1.268 1.00 91.88 286 ALA A C 1
ATOM 2203 O O . ALA A 1 286 ? -6.347 0.204 2.061 1.00 91.88 286 ALA A O 1
ATOM 2204 N N . LEU A 1 287 ? -4.216 0.723 1.552 1.00 90.88 287 LEU A N 1
ATOM 2205 C CA . LEU A 1 287 ? -3.933 1.423 2.806 1.00 90.88 287 LEU A CA 1
ATOM 2206 C C . LEU A 1 287 ? -4.799 2.676 2.955 1.00 90.88 287 LEU A C 1
ATOM 2208 O O . LEU A 1 287 ? -5.421 2.851 3.997 1.00 90.88 287 LEU A O 1
ATOM 2212 N N . ALA A 1 288 ? -4.893 3.508 1.915 1.00 89.38 288 ALA A N 1
ATOM 2213 C CA . ALA A 1 288 ? -5.729 4.706 1.919 1.00 89.38 288 ALA A CA 1
ATOM 2214 C C . ALA A 1 288 ? -7.207 4.367 2.179 1.00 89.38 288 ALA A C 1
ATOM 2216 O O . ALA A 1 288 ? -7.848 4.991 3.021 1.00 89.38 288 ALA A O 1
ATOM 2217 N N . ASN A 1 289 ? -7.733 3.323 1.532 1.00 91.19 289 ASN A N 1
ATOM 2218 C CA . ASN A 1 289 ? -9.099 2.852 1.768 1.00 91.19 289 ASN A CA 1
ATOM 2219 C C . ASN A 1 289 ? -9.299 2.330 3.200 1.00 91.19 289 ASN A C 1
ATOM 2221 O O . ASN A 1 289 ? -10.339 2.584 3.807 1.00 91.19 289 ASN A O 1
ATOM 2225 N N . ALA A 1 290 ? -8.317 1.611 3.752 1.00 92.75 290 ALA A N 1
ATOM 2226 C CA . ALA A 1 290 ? -8.375 1.108 5.122 1.00 92.75 290 ALA A CA 1
ATOM 2227 C C . ALA A 1 290 ? -8.329 2.246 6.156 1.00 92.75 290 ALA A C 1
ATOM 2229 O O . ALA A 1 290 ? -9.110 2.235 7.109 1.00 92.75 290 ALA A O 1
ATOM 2230 N N . LEU A 1 291 ? -7.472 3.251 5.945 1.00 92.00 291 LEU A N 1
ATOM 2231 C CA . LEU A 1 291 ? -7.385 4.444 6.790 1.00 92.00 291 LEU A CA 1
ATOM 2232 C C . LEU A 1 291 ? -8.673 5.275 6.718 1.00 92.00 291 LEU A C 1
ATOM 2234 O O . LEU A 1 291 ? -9.216 5.633 7.763 1.00 92.00 291 LEU A O 1
ATOM 2238 N N . ALA A 1 292 ? -9.233 5.488 5.524 1.00 90.44 292 ALA A N 1
ATOM 2239 C CA . ALA A 1 292 ? -10.512 6.176 5.354 1.00 90.44 292 ALA A CA 1
ATOM 2240 C C . ALA A 1 292 ? -11.662 5.422 6.044 1.00 90.44 292 ALA A C 1
ATOM 2242 O O . ALA A 1 292 ? -12.459 6.019 6.771 1.00 90.44 292 ALA A O 1
ATOM 2243 N N . GLY A 1 293 ? -11.708 4.095 5.876 1.00 91.12 293 GLY A N 1
ATOM 2244 C CA . GLY A 1 293 ? -12.665 3.227 6.556 1.00 91.12 293 GLY A CA 1
ATOM 2245 C C . GLY A 1 293 ? -12.573 3.367 8.073 1.00 91.12 293 GLY A C 1
ATOM 2246 O O . GLY A 1 293 ? -13.587 3.602 8.720 1.00 91.12 293 GLY A O 1
ATOM 2247 N N . MET A 1 294 ? -11.360 3.311 8.629 1.00 91.81 294 MET A N 1
ATOM 2248 C CA . MET A 1 294 ? -11.107 3.504 10.058 1.00 91.81 294 MET A CA 1
ATOM 2249 C C . MET A 1 294 ? -11.484 4.911 10.547 1.00 91.81 294 MET A C 1
ATOM 2251 O O . MET A 1 294 ? -12.020 5.045 11.646 1.00 91.81 294 MET A O 1
ATOM 2255 N N . GLY A 1 295 ? -11.257 5.949 9.737 1.00 89.50 295 GLY A N 1
ATOM 2256 C CA . GLY A 1 295 ? -11.660 7.327 10.034 1.00 89.50 295 GLY A CA 1
ATOM 2257 C C . GLY A 1 295 ? -13.167 7.462 10.266 1.00 89.50 295 GLY A C 1
ATOM 2258 O O . GLY A 1 295 ? -13.586 8.107 11.227 1.00 89.50 295 GLY A O 1
ATOM 2259 N N . ALA A 1 296 ? -13.983 6.776 9.460 1.00 87.62 296 ALA A N 1
ATOM 2260 C CA . ALA A 1 296 ? -15.428 6.724 9.677 1.00 87.62 296 ALA A CA 1
ATOM 2261 C C . ALA A 1 296 ? -15.790 6.061 11.021 1.00 87.62 296 ALA A C 1
ATOM 2263 O O . ALA A 1 296 ? -16.664 6.552 11.731 1.00 87.62 296 ALA A O 1
ATOM 2264 N N . LEU A 1 297 ? -15.088 4.989 11.411 1.00 88.69 297 LEU A N 1
ATOM 2265 C CA . LEU A 1 297 ? -15.328 4.297 12.689 1.00 88.69 297 LEU A CA 1
ATOM 2266 C C . LEU A 1 297 ? -14.946 5.166 13.886 1.00 88.69 297 LEU A C 1
ATOM 2268 O O . LEU A 1 297 ? -15.666 5.205 14.880 1.00 88.69 297 LEU A O 1
ATOM 2272 N N . LEU A 1 298 ? -13.824 5.882 13.778 1.00 87.25 298 LEU A N 1
ATOM 2273 C CA . LEU A 1 298 ? -13.367 6.825 14.796 1.00 87.25 298 LEU A CA 1
ATOM 2274 C C . LEU A 1 298 ? -14.383 7.947 15.013 1.00 87.25 298 LEU A C 1
ATOM 2276 O O . LEU A 1 298 ? -14.646 8.302 16.159 1.00 87.25 298 LEU A O 1
ATOM 2280 N N . ALA A 1 299 ? -14.989 8.462 13.939 1.00 84.75 299 ALA A N 1
ATOM 2281 C CA . ALA A 1 299 ? -16.032 9.478 14.040 1.00 84.75 299 ALA A CA 1
ATOM 2282 C C . ALA A 1 299 ? -17.256 8.966 14.819 1.00 84.75 299 ALA A C 1
ATOM 2284 O O . ALA A 1 299 ? -17.708 9.650 15.735 1.00 84.75 299 ALA A O 1
ATOM 2285 N N . VAL A 1 300 ? -17.732 7.746 14.527 1.00 83.38 300 VAL A N 1
ATOM 2286 C CA . VAL A 1 300 ? -18.861 7.119 15.247 1.00 83.38 300 VAL A CA 1
ATOM 2287 C C . VAL A 1 300 ? -18.523 6.856 16.718 1.00 83.38 300 VAL A C 1
ATOM 2289 O O . VAL A 1 300 ? -19.325 7.152 17.605 1.00 83.38 300 VAL A O 1
ATOM 2292 N N . ALA A 1 301 ? -17.326 6.333 16.994 1.00 79.56 301 ALA A N 1
ATOM 2293 C CA . ALA A 1 301 ? -16.882 6.044 18.356 1.00 79.56 301 ALA A CA 1
ATOM 2294 C C . ALA A 1 301 ? -16.696 7.325 19.197 1.00 79.56 301 ALA A C 1
ATOM 2296 O O . ALA A 1 301 ? -16.904 7.305 20.412 1.00 79.56 301 ALA A O 1
ATOM 2297 N N . ALA A 1 302 ? -16.336 8.447 18.563 1.00 73.50 302 ALA A N 1
ATOM 2298 C CA . ALA A 1 302 ? -16.175 9.742 19.220 1.00 73.50 302 ALA A CA 1
ATOM 2299 C C . ALA A 1 302 ? -17.510 10.455 19.503 1.00 73.50 302 ALA A C 1
ATOM 2301 O O . ALA A 1 302 ? -17.626 11.129 20.526 1.00 73.50 302 ALA A O 1
ATOM 2302 N N . SER A 1 303 ? -18.530 10.300 18.650 1.00 71.94 303 SER A N 1
ATOM 2303 C CA . SER A 1 303 ? -19.857 10.899 18.866 1.00 71.94 303 SER A CA 1
ATOM 2304 C C . SER A 1 303 ? -20.690 10.186 19.935 1.00 71.94 303 SER A C 1
ATOM 2306 O O . SER A 1 303 ? -21.746 10.686 20.318 1.00 71.94 303 SER A O 1
ATOM 2308 N N . GLY A 1 304 ? -20.243 9.023 20.426 1.00 61.16 304 GLY A N 1
ATOM 2309 C CA . GLY A 1 304 ? -20.998 8.212 21.386 1.00 61.16 304 GLY A CA 1
ATOM 2310 C C . GLY A 1 304 ? -22.318 7.678 20.820 1.00 61.16 304 GLY A C 1
ATOM 2311 O O . GLY A 1 304 ? -23.194 7.279 21.587 1.00 61.16 304 GLY A O 1
ATOM 2312 N N . SER A 1 305 ? -22.464 7.707 19.495 1.00 53.81 305 SER A N 1
ATOM 2313 C CA . SER A 1 305 ? -23.629 7.231 18.758 1.00 53.81 305 SER A CA 1
ATOM 2314 C C . SER A 1 305 ? -23.568 5.720 18.554 1.00 53.81 305 SER A C 1
ATOM 2316 O O . SER A 1 305 ? -22.498 5.161 18.318 1.00 53.81 305 SER A O 1
ATOM 2318 N N . VAL A 1 306 ? -24.731 5.075 18.590 1.00 52.91 306 VAL A N 1
ATOM 2319 C CA . VAL A 1 306 ? -24.911 3.669 18.210 1.00 52.91 306 VAL A CA 1
ATOM 2320 C C . VAL A 1 306 ? -24.512 3.503 16.740 1.00 52.91 306 VAL A C 1
ATOM 2322 O O . VAL A 1 306 ? -24.976 4.250 15.875 1.00 52.91 306 VAL A O 1
ATOM 2325 N N . TRP A 1 307 ? -23.625 2.552 16.450 1.00 47.72 307 TRP A N 1
ATOM 2326 C CA . TRP A 1 307 ? -23.248 2.210 15.077 1.00 47.72 307 TRP A CA 1
ATOM 2327 C C . TRP A 1 307 ? -24.488 1.693 14.336 1.00 47.72 307 TRP A C 1
ATOM 2329 O O . TRP A 1 307 ? -25.188 0.848 14.896 1.00 47.72 307 TRP A O 1
ATOM 2339 N N . PRO A 1 308 ? -24.783 2.125 13.095 1.00 43.06 308 PRO A N 1
ATOM 2340 C CA . PRO A 1 308 ? -25.817 1.463 12.313 1.00 43.06 308 PRO A CA 1
ATOM 2341 C C . PRO A 1 308 ? -25.415 -0.002 12.142 1.00 43.06 308 PRO A C 1
ATOM 2343 O O . PRO A 1 308 ? -24.377 -0.304 11.546 1.00 43.06 308 PRO A O 1
ATOM 2346 N N . SER A 1 309 ? -26.197 -0.906 12.728 1.00 38.88 309 SER A N 1
ATOM 2347 C CA . SER A 1 309 ? -26.001 -2.342 12.584 1.00 38.88 309 SER A CA 1
ATOM 2348 C C . SER A 1 309 ? -25.926 -2.650 11.091 1.00 38.88 309 SER A C 1
ATOM 2350 O O . SER A 1 309 ? -26.847 -2.319 10.346 1.00 38.88 309 SER A O 1
ATOM 2352 N N . ARG A 1 310 ? -24.809 -3.225 10.629 1.00 37.22 310 ARG A N 1
ATOM 2353 C CA . ARG A 1 310 ? -24.780 -3.818 9.292 1.00 37.22 310 ARG A CA 1
ATOM 2354 C C . ARG A 1 310 ? -25.768 -4.977 9.335 1.00 37.22 310 ARG A C 1
ATOM 2356 O O . ARG A 1 310 ? -25.496 -5.968 10.009 1.00 37.22 310 ARG A O 1
ATOM 2363 N N . GLU A 1 311 ? -26.923 -4.809 8.699 1.00 31.00 311 GLU A N 1
ATOM 2364 C CA . GLU A 1 311 ? -27.784 -5.945 8.387 1.00 31.00 311 GLU A CA 1
ATOM 2365 C C . GLU A 1 311 ? -26.976 -6.954 7.545 1.00 31.00 311 GLU A C 1
ATOM 2367 O O . GLU A 1 311 ? -26.130 -6.525 6.748 1.00 31.00 311 GLU A O 1
ATOM 2372 N N . PRO A 1 312 ? -27.148 -8.264 7.803 1.00 39.59 312 PRO A N 1
ATOM 2373 C CA . PRO A 1 312 ? -26.384 -9.335 7.163 1.00 39.59 312 PRO A CA 1
ATOM 2374 C C . PRO A 1 312 ? -26.586 -9.415 5.646 1.00 39.59 312 PRO A C 1
ATOM 2376 O O . PRO A 1 312 ? -27.699 -9.103 5.167 1.00 39.59 312 PRO A O 1
#

Sequence (312 aa):
MKATHAHVKSISAVRPPELPAGPLSPSFVLEAQARLSWMTAKQLPHLAQLREAMEQRSAAWQGAALERALSDHLAAVAALRFELLISPGLRAGPLDRDEAAFRLQVAVVSSCTESTWAETKRFLECSGHSDEAADTFSDFILEVRSVQRGVAELLPQLEQLMQELQAREAAAGSEIGRQALAELRLKAATVMERLQQLRVLHDAGYQVQKIGYRLGDESAACRGTLRKLGQALSHGLLERLRGLIALEHFAPGEEMRAAQQARSELQVQLAEAIDQVTRLQEGQRALANALAGMGALLAVAASGSVWPSREP

Foldseek 3Di:
DDPPDPPLPQPVVPDQDDDDPDDQDLVLLVSLVSSLVCCLVPLLVSLLVLLVVLLVLLVLQDLPQLLVLLVQLLVLLVPQDLVQQDDPDDDDGRDPVSLVVNVVSLVSNVVSLVSNLVSLVVNLVSCVVCPVSVVSLVSSLVSLVVLVVSLVVSQVSLVVSLVVLVVCLVVDPDPVSNVVSVVSSVSSVLSNLLSVLSVVLSVLSVQLVVLVVVLVVLVVVLNVLSVVLSVLSVDFLSVLSVVQSPDPGGDDDDSSVRNVVSSVVNSVSSVVNSVSSVVSVVSSVSSSVSSVVSSVSSVCSNVSHRDDPPDD

Secondary structure (DSSP, 8-state):
----------GGGSPPPPPPSSS--HHHHHHHHHHHHHIIIIIHHHHHHHHHHHHHHHHT--THHHHHHHHHHHHHHHT--GGGGS-SSTT----HHHHHHHHHHHHHHHHHHHHHHHHHHHHHHHHTTHHHHHHHHHHHHHHHHHHHHHHHHHHHHHHHHHHHHHHHHHH-SSHHHHHHHHHHHHHHHHHHHHHHHHHHHHHHHHHHHHHHHHHHHHHHHHHHHHHHHHHHHHSSHHHHHHHHHH-SSPPPSHHHHHHHHHHHHHHHHHHHHHHHHHHHHHHHHHHHHHHHHHHHHHHHHHHTPPP-----

Radius of gyration: 31.75 Å; chains: 1; bounding box: 70×41×97 Å